Protein AF-A0A9E3J962-F1 (afdb_monomer)

Foldseek 3Di:
DDDDDPPPPVVVVVVVVVVVVVCVVPPPDPPPPPDDLLAFPQAAPPADALPDDDDFDAAAPPVRHFFFDAAADAAQVCCLALQNQLAAFHLDDSNYDQRRFFHHPQCPPWQQLNVVQCLQPPDNRTDHRDTPPCCPPPPDPRDPRYRPNRPSPVSSRLSVGYLEYEHAQDYELLSSVPRPDHDGHSPSVRSSVVSLVVLVVVQQVQQVRSPGDPSGQEDEDQDPVVSRVSVNRSGHYYAYEYAYAQQLVQFAAPLHTPDDPVSVVVSVVVCVVSRHDYYDPHHLEHGNRGHDQAAEDSRSVVSQVSNCVRHVDGHDDDADPDPDGGHD

Structure (mmCIF, N/CA/C/O backbone):
data_AF-A0A9E3J962-F1
#
_entry.id   AF-A0A9E3J962-F1
#
loop_
_atom_site.group_PDB
_atom_site.id
_atom_site.type_symbol
_atom_site.label_atom_id
_atom_site.label_alt_id
_atom_site.label_comp_id
_atom_site.label_asym_id
_atom_site.label_entity_id
_atom_site.label_seq_id
_atom_site.pdbx_PDB_ins_code
_atom_site.Cartn_x
_atom_site.Cartn_y
_atom_site.Cartn_z
_atom_site.occupancy
_atom_site.B_iso_or_equiv
_atom_site.auth_seq_id
_atom_site.auth_comp_id
_atom_site.auth_asym_id
_atom_site.auth_atom_id
_atom_site.pdbx_PDB_model_num
ATOM 1 N N . MET A 1 1 ? -35.048 -18.609 92.863 1.00 39.91 1 MET A N 1
ATOM 2 C CA . MET A 1 1 ? -35.067 -19.108 91.469 1.00 39.91 1 MET A CA 1
ATOM 3 C C . MET A 1 1 ? -34.817 -17.930 90.536 1.00 39.91 1 MET A C 1
ATOM 5 O O . MET A 1 1 ? -35.667 -17.059 90.469 1.00 39.91 1 MET A O 1
ATOM 9 N N . ALA A 1 2 ? -33.655 -17.838 89.884 1.00 44.78 2 ALA A N 1
ATOM 10 C CA . ALA A 1 2 ? -33.392 -16.800 88.877 1.00 44.78 2 ALA A CA 1
ATOM 11 C C . ALA A 1 2 ? -32.315 -17.285 87.890 1.00 44.78 2 ALA A C 1
ATOM 13 O O . ALA A 1 2 ? -31.120 -17.098 88.107 1.00 44.78 2 ALA A O 1
ATOM 14 N N . GLY A 1 3 ? -32.745 -17.964 86.823 1.00 42.00 3 GLY A N 1
ATOM 15 C CA . GLY A 1 3 ? -31.887 -18.415 85.723 1.00 42.00 3 GLY A CA 1
ATOM 16 C C . GLY A 1 3 ? -31.884 -17.397 84.583 1.00 42.00 3 GLY A C 1
ATOM 17 O O . GLY A 1 3 ? -32.921 -17.128 83.982 1.00 42.00 3 GLY A O 1
ATOM 18 N N . ARG A 1 4 ? -30.714 -16.812 84.305 1.00 49.38 4 ARG A N 1
ATOM 19 C CA . ARG A 1 4 ? -30.485 -15.753 83.307 1.00 49.38 4 ARG A CA 1
ATOM 20 C C . ARG A 1 4 ? -30.707 -16.219 81.860 1.00 49.38 4 ARG A C 1
ATOM 22 O O . ARG A 1 4 ? -30.126 -17.192 81.387 1.00 49.38 4 ARG A O 1
ATOM 29 N N . THR A 1 5 ? -31.456 -15.410 81.119 1.00 53.88 5 THR A N 1
ATOM 30 C CA . THR A 1 5 ? -31.695 -15.454 79.670 1.00 53.88 5 THR A CA 1
ATOM 31 C C . THR A 1 5 ? -30.448 -15.070 78.859 1.00 53.88 5 THR A C 1
ATOM 33 O O . THR A 1 5 ? -30.287 -13.915 78.470 1.00 53.88 5 THR A O 1
ATOM 36 N N . TYR A 1 6 ? -29.560 -16.027 78.569 1.00 50.12 6 TYR A N 1
ATOM 37 C CA . TYR A 1 6 ? -28.366 -15.792 77.727 1.00 50.12 6 TYR A CA 1
ATOM 38 C C . TYR A 1 6 ? -28.507 -16.309 76.278 1.00 50.12 6 TYR A C 1
ATOM 40 O O . TYR A 1 6 ? -27.682 -16.020 75.415 1.00 50.12 6 TYR A O 1
ATOM 48 N N . ARG A 1 7 ? -29.580 -17.048 75.963 1.00 52.91 7 ARG A N 1
ATOM 49 C CA . ARG A 1 7 ? -29.726 -17.754 74.673 1.00 52.91 7 ARG A CA 1
ATOM 50 C C . ARG A 1 7 ? -30.231 -16.885 73.511 1.00 52.91 7 ARG A C 1
ATOM 52 O O . ARG A 1 7 ? -29.975 -17.210 72.360 1.00 52.91 7 ARG A O 1
ATOM 59 N N . ARG A 1 8 ? -30.915 -15.766 73.786 1.00 51.34 8 ARG A N 1
ATOM 60 C CA . ARG A 1 8 ? -31.626 -14.977 72.755 1.00 51.34 8 ARG A CA 1
ATOM 61 C C . ARG A 1 8 ? -30.724 -14.022 71.956 1.00 51.34 8 ARG A C 1
ATOM 63 O O . ARG A 1 8 ? -31.039 -13.724 70.812 1.00 51.34 8 ARG A O 1
ATOM 70 N N . ARG A 1 9 ? -29.593 -13.571 72.520 1.00 51.97 9 ARG A N 1
ATOM 71 C CA . ARG A 1 9 ? -28.679 -12.617 71.852 1.00 51.97 9 ARG A CA 1
ATOM 72 C C . ARG A 1 9 ? -27.786 -13.265 70.789 1.00 51.97 9 ARG A C 1
ATOM 74 O O . ARG A 1 9 ? -27.585 -12.651 69.751 1.00 51.97 9 ARG A O 1
ATOM 81 N N . LYS A 1 10 ? -27.326 -14.507 70.996 1.00 54.72 10 LYS A N 1
ATOM 82 C CA . LYS A 1 10 ? -26.446 -15.227 70.049 1.00 54.72 10 LYS A CA 1
ATOM 83 C C . LYS A 1 10 ? -27.092 -15.454 68.676 1.00 54.72 10 LYS A C 1
ATOM 85 O O . LYS A 1 10 ? -26.420 -15.335 67.659 1.00 54.72 10 LYS A O 1
ATOM 90 N N . ASN A 1 11 ? -28.395 -15.731 68.646 1.00 55.19 11 ASN A N 1
ATOM 91 C CA . ASN A 1 11 ? -29.099 -16.022 67.396 1.00 55.19 11 ASN A CA 1
ATOM 92 C C . ASN A 1 11 ? -29.273 -14.767 66.529 1.00 55.19 11 ASN A C 1
ATOM 94 O O . ASN A 1 11 ? -29.179 -14.855 65.311 1.00 55.19 11 ASN A O 1
ATOM 98 N N . ILE A 1 12 ? -29.453 -13.591 67.138 1.00 59.69 12 ILE A N 1
ATOM 99 C CA . ILE A 1 12 ? -29.590 -12.328 66.396 1.00 59.69 12 ILE A CA 1
ATOM 100 C C . ILE A 1 12 ? -28.261 -11.969 65.723 1.00 59.69 12 ILE A C 1
ATOM 102 O O . ILE A 1 12 ? -28.246 -11.664 64.538 1.00 59.69 12 ILE A O 1
ATOM 106 N N . THR A 1 13 ? -27.134 -12.107 66.429 1.00 62.75 13 THR A N 1
ATOM 107 C CA . THR A 1 13 ? -25.806 -11.792 65.875 1.00 62.75 13 THR A CA 1
ATOM 108 C C . THR A 1 13 ? -25.434 -12.705 64.706 1.00 62.75 13 THR A C 1
ATOM 110 O O . THR A 1 13 ? -24.917 -12.224 63.704 1.00 62.75 13 THR A O 1
ATOM 113 N N . ILE A 1 14 ? -25.741 -14.004 64.801 1.00 64.81 14 ILE A N 1
ATOM 114 C CA . ILE A 1 14 ? -25.467 -14.975 63.729 1.00 64.81 14 ILE A CA 1
ATOM 115 C C . ILE A 1 14 ? -26.330 -14.687 62.493 1.00 64.81 14 ILE A C 1
ATOM 117 O O . ILE A 1 14 ? -25.821 -14.707 61.376 1.00 64.81 14 ILE A O 1
ATOM 121 N N . THR A 1 15 ? -27.610 -14.352 62.683 1.00 64.56 15 THR A N 1
ATOM 122 C CA . THR A 1 15 ? -28.521 -14.050 61.564 1.00 64.56 15 THR A CA 1
ATOM 123 C C . THR A 1 15 ? -28.136 -12.741 60.865 1.00 64.56 15 THR A C 1
ATOM 125 O O . THR A 1 15 ? -28.161 -12.669 59.640 1.00 64.56 15 THR A O 1
ATOM 128 N N . SER A 1 16 ? -27.705 -11.722 61.618 1.00 64.62 16 SER A N 1
ATOM 129 C CA . SER A 1 16 ? -27.216 -10.454 61.056 1.00 64.62 16 SER A CA 1
ATOM 130 C C . SER A 1 16 ? -25.888 -10.605 60.306 1.00 64.62 16 SER A C 1
ATOM 132 O O . SER A 1 16 ? -25.719 -9.987 59.261 1.00 64.62 16 SER A O 1
ATOM 134 N N . LEU A 1 17 ? -24.972 -11.453 60.792 1.00 65.19 17 LEU A N 1
ATOM 135 C CA . LEU A 1 17 ? -23.725 -11.782 60.088 1.00 65.19 17 LEU A CA 1
ATOM 136 C C . LEU A 1 17 ? -23.989 -12.549 58.787 1.00 65.19 17 LEU A C 1
ATOM 138 O O . LEU A 1 17 ? -23.385 -12.235 57.768 1.00 65.19 17 LEU A O 1
ATOM 142 N N . LEU A 1 18 ? -24.931 -13.497 58.792 1.00 64.19 18 LEU A N 1
ATOM 143 C CA . LEU A 1 18 ? -25.349 -14.220 57.586 1.00 64.19 18 LEU A CA 1
ATOM 144 C C . LEU A 1 18 ? -25.997 -13.298 56.546 1.00 64.19 18 LEU A C 1
ATOM 146 O O . LEU A 1 18 ? -25.689 -13.421 55.367 1.00 64.19 18 LEU A O 1
ATOM 150 N N . LEU A 1 19 ? -26.838 -12.348 56.967 1.00 61.16 19 LEU A N 1
ATOM 151 C CA . LEU A 1 19 ? -27.450 -11.361 56.069 1.00 61.16 19 LEU A CA 1
ATOM 152 C C . LEU A 1 19 ? -26.428 -10.372 55.487 1.00 61.16 19 LEU A C 1
ATOM 154 O O . LEU A 1 19 ? -26.536 -10.025 54.314 1.00 61.16 19 LEU A O 1
ATOM 158 N N . LEU A 1 20 ? -25.413 -9.961 56.261 1.00 60.69 20 LEU A N 1
ATOM 159 C CA . LEU A 1 20 ? -24.321 -9.123 55.748 1.00 60.69 20 LEU A CA 1
ATOM 160 C C . LEU A 1 20 ? -23.444 -9.870 54.735 1.00 60.69 20 LEU A C 1
ATOM 162 O O . LEU A 1 20 ? -23.077 -9.295 53.717 1.00 60.69 20 LEU A O 1
ATOM 166 N N . VAL A 1 21 ? -23.140 -11.146 54.989 1.00 60.38 21 VAL A N 1
ATOM 167 C CA . VAL A 1 21 ? -22.365 -11.985 54.059 1.00 60.38 21 VAL A CA 1
ATOM 168 C C . VAL A 1 21 ? -23.168 -12.295 52.791 1.00 60.38 21 VAL A C 1
ATOM 170 O O . VAL A 1 21 ? -22.610 -12.316 51.700 1.00 60.38 21 VAL A O 1
ATOM 173 N N . LEU A 1 22 ? -24.490 -12.471 52.885 1.00 57.53 22 LEU A N 1
ATOM 174 C CA . LEU A 1 22 ? -25.329 -12.655 51.697 1.00 57.53 22 LEU A CA 1
ATOM 175 C C . LEU A 1 22 ? -25.420 -11.372 50.852 1.00 57.53 22 LEU A C 1
ATOM 177 O O . LEU A 1 22 ? -25.422 -11.448 49.626 1.00 57.53 22 LEU A O 1
ATOM 181 N N . ALA A 1 23 ? -25.444 -10.197 51.490 1.00 57.41 23 ALA A N 1
ATOM 182 C CA . ALA A 1 23 ? -25.467 -8.903 50.806 1.00 57.41 23 ALA A CA 1
ATOM 183 C C . ALA A 1 23 ? -24.140 -8.562 50.100 1.00 57.41 23 ALA A C 1
ATOM 185 O O . ALA A 1 23 ? -24.160 -7.858 49.094 1.00 57.41 23 ALA A O 1
ATOM 186 N N . THR A 1 24 ? -22.998 -9.080 50.569 1.00 58.50 24 THR A N 1
ATOM 187 C CA . THR A 1 24 ? -21.710 -8.923 49.868 1.00 58.50 24 THR A CA 1
ATOM 188 C C . THR A 1 24 ? -21.528 -9.911 48.715 1.00 58.50 24 THR A C 1
ATOM 190 O O . THR A 1 24 ? -20.783 -9.612 47.787 1.00 58.50 24 THR A O 1
ATOM 193 N N . ILE A 1 25 ? -22.227 -11.052 48.731 1.00 58.72 25 ILE A N 1
ATOM 194 C CA . ILE A 1 25 ? -22.210 -12.050 47.643 1.00 58.72 25 ILE A CA 1
ATOM 195 C C . ILE A 1 25 ? -23.219 -11.699 46.532 1.00 58.72 25 ILE A C 1
ATOM 197 O O . ILE A 1 25 ? -23.003 -12.047 45.375 1.00 58.72 25 ILE A O 1
ATOM 201 N N . LEU A 1 26 ? -24.303 -10.987 46.865 1.00 56.59 26 LEU A N 1
ATOM 202 C CA . LEU A 1 26 ? -25.378 -10.587 45.939 1.00 56.59 26 LEU A CA 1
ATOM 203 C C . LEU A 1 26 ? -25.377 -9.088 45.596 1.00 56.59 26 LEU A C 1
ATOM 205 O O . LEU A 1 26 ? -26.336 -8.592 45.002 1.00 56.59 26 LEU A O 1
ATOM 209 N N . GLY A 1 27 ? -24.329 -8.352 45.973 1.00 52.31 27 GLY A N 1
ATOM 210 C CA . GLY A 1 27 ? -24.149 -6.976 45.517 1.00 52.31 27 GLY A CA 1
ATOM 211 C C . GLY A 1 27 ? -24.107 -6.938 43.984 1.00 52.31 27 GLY A C 1
ATOM 212 O O . GLY A 1 27 ? -23.552 -7.861 43.383 1.00 52.31 27 GLY A O 1
ATOM 213 N N . PRO A 1 28 ? -24.696 -5.921 43.329 1.00 48.12 28 PRO A N 1
ATOM 214 C CA . PRO A 1 28 ? -24.651 -5.814 41.879 1.00 48.12 28 PRO A CA 1
ATOM 215 C C . PRO A 1 28 ? -23.187 -5.835 41.446 1.00 48.12 28 PRO A C 1
ATOM 217 O O . PRO A 1 28 ? -22.422 -4.922 41.761 1.00 48.12 28 PRO A O 1
ATOM 220 N N . THR A 1 29 ? -22.784 -6.897 40.749 1.00 56.72 29 THR A N 1
ATOM 221 C CA . THR A 1 29 ? -21.512 -6.910 40.032 1.00 56.72 29 THR A CA 1
ATOM 222 C C . THR A 1 29 ? -21.511 -5.670 39.148 1.00 56.72 29 THR A C 1
ATOM 224 O O . THR A 1 29 ? -22.501 -5.486 38.428 1.00 56.72 29 THR A O 1
ATOM 227 N N . PRO A 1 30 ? -20.481 -4.805 39.194 1.00 48.12 30 PRO A N 1
ATOM 228 C CA . PRO A 1 30 ? -20.405 -3.684 38.275 1.00 48.12 30 PRO A CA 1
ATOM 229 C C . PRO A 1 30 ? -20.528 -4.263 36.871 1.00 48.12 30 PRO A C 1
ATOM 231 O O . PRO A 1 30 ? -19.681 -5.039 36.427 1.00 48.12 30 PRO A O 1
ATOM 234 N N . SER A 1 31 ? -21.650 -3.968 36.216 1.00 46.97 31 SER A N 1
ATOM 235 C CA . SER A 1 31 ? -21.853 -4.323 34.825 1.00 46.97 31 SER A CA 1
ATOM 236 C C . SER A 1 31 ? -20.784 -3.535 34.085 1.00 46.97 31 SER A C 1
ATOM 238 O O . SER A 1 31 ? -20.885 -2.315 33.970 1.00 46.97 31 SER A O 1
ATOM 240 N N . SER A 1 32 ? -19.691 -4.198 33.701 1.00 53.69 32 SER A N 1
ATOM 241 C CA . SER A 1 32 ? -18.793 -3.618 32.713 1.00 53.69 32 SER A CA 1
ATOM 242 C C . SER A 1 32 ? -19.674 -3.409 31.498 1.00 53.69 32 SER A C 1
ATOM 244 O O . SER A 1 32 ? -20.122 -4.389 30.902 1.00 53.69 32 SER A O 1
ATOM 246 N N . ALA A 1 33 ? -20.020 -2.151 31.214 1.00 53.69 33 ALA A N 1
ATOM 247 C CA . ALA A 1 33 ? -20.683 -1.804 29.973 1.00 53.69 33 ALA A CA 1
ATOM 248 C C . ALA A 1 33 ? -19.887 -2.500 28.870 1.00 53.69 33 ALA A C 1
ATOM 250 O O . ALA A 1 33 ? -18.665 -2.337 28.811 1.00 53.69 33 ALA A O 1
ATOM 251 N N . ALA A 1 34 ? -20.546 -3.364 28.095 1.00 59.62 34 ALA A N 1
ATOM 252 C CA . ALA A 1 34 ? -19.891 -4.014 26.976 1.00 59.62 34 ALA A CA 1
ATOM 253 C C . ALA A 1 34 ? -19.294 -2.891 26.129 1.00 59.62 34 ALA A C 1
ATOM 255 O O . ALA A 1 34 ? -20.027 -2.026 25.652 1.00 59.62 34 ALA A O 1
ATOM 256 N N . THR A 1 35 ? -17.966 -2.845 26.033 1.00 73.19 35 THR A N 1
ATOM 257 C CA . THR A 1 35 ? -17.306 -1.894 25.148 1.00 73.19 35 THR A CA 1
ATOM 258 C C . THR A 1 35 ? -17.833 -2.163 23.753 1.00 73.19 35 THR A C 1
ATOM 260 O O . THR A 1 35 ? -17.871 -3.322 23.326 1.00 73.19 35 THR A O 1
ATOM 263 N N . ASP A 1 36 ? -18.274 -1.110 23.073 1.00 90.44 36 ASP A N 1
ATOM 264 C CA . ASP A 1 36 ? -18.754 -1.221 21.706 1.00 90.44 36 ASP A CA 1
ATOM 265 C C . ASP A 1 36 ? -17.754 -2.019 20.862 1.00 90.44 36 ASP A C 1
ATOM 267 O O . ASP A 1 36 ? -16.545 -1.813 20.974 1.00 90.44 36 ASP A O 1
ATOM 271 N N . TRP A 1 37 ? -18.235 -2.925 20.008 1.00 91.62 37 TRP A N 1
ATOM 272 C CA . TRP A 1 37 ? -17.362 -3.866 19.290 1.00 91.62 37 TRP A CA 1
ATOM 273 C C . TRP A 1 37 ? -16.331 -3.173 18.384 1.00 91.62 37 TRP A C 1
ATOM 275 O O . TRP A 1 37 ? -15.309 -3.766 18.054 1.00 91.62 37 TRP A O 1
ATOM 285 N N . TRP A 1 38 ? -16.601 -1.925 17.983 1.00 92.00 38 TRP A N 1
ATOM 286 C CA . TRP A 1 38 ? -15.716 -1.076 17.179 1.00 92.00 38 TRP A CA 1
ATOM 287 C C . TRP A 1 38 ? -14.725 -0.253 18.018 1.00 92.00 38 TRP A C 1
ATOM 289 O O . TRP A 1 38 ? -14.035 0.606 17.474 1.00 92.00 38 TRP A O 1
ATOM 299 N N . THR A 1 39 ? -14.662 -0.478 19.330 1.00 92.50 39 THR A N 1
ATOM 300 C CA . THR A 1 39 ? -13.683 0.153 20.217 1.00 92.50 39 THR A CA 1
ATOM 301 C C . THR A 1 39 ? -12.558 -0.842 20.513 1.00 92.50 39 THR A C 1
ATOM 303 O O . THR A 1 39 ? -12.839 -1.927 21.026 1.00 92.50 39 THR A O 1
ATOM 306 N N . PRO A 1 40 ? -11.287 -0.507 20.225 1.00 93.06 40 PRO A N 1
ATOM 307 C CA . PRO A 1 40 ? -10.172 -1.394 20.529 1.00 93.06 40 PRO A CA 1
ATOM 308 C C . PRO A 1 40 ? -9.980 -1.522 22.043 1.00 93.06 40 PRO A C 1
ATOM 310 O O . PRO A 1 40 ? -10.105 -0.548 22.785 1.00 93.06 40 PRO A O 1
ATOM 313 N N . THR A 1 41 ? -9.612 -2.715 22.496 1.00 93.06 41 THR A N 1
ATOM 314 C CA . THR A 1 41 ? -9.343 -3.023 23.907 1.00 93.06 41 THR A CA 1
ATOM 315 C C . THR A 1 41 ? -7.856 -2.953 24.257 1.00 93.06 41 THR A C 1
ATOM 317 O O . THR A 1 41 ? -7.515 -2.847 25.432 1.00 93.06 41 THR A O 1
ATOM 320 N N . ALA A 1 42 ? -6.969 -2.996 23.256 1.00 91.75 42 ALA A N 1
ATOM 321 C CA . ALA A 1 42 ? -5.520 -3.077 23.455 1.00 91.75 42 ALA A CA 1
ATOM 322 C C . ALA A 1 42 ? -4.722 -2.264 22.416 1.00 91.75 42 ALA A C 1
ATOM 324 O O . ALA A 1 42 ? -3.862 -2.805 21.724 1.00 91.75 42 ALA A O 1
ATOM 325 N N . ARG A 1 43 ? -5.015 -0.963 22.284 1.00 93.38 43 ARG A N 1
ATOM 326 C CA . ARG A 1 43 ? -4.241 -0.053 21.417 1.00 93.38 43 ARG A CA 1
ATOM 327 C C . ARG A 1 43 ? -2.813 0.142 21.967 1.00 93.38 43 ARG A C 1
ATOM 329 O O . ARG A 1 43 ? -2.668 0.245 23.189 1.00 93.38 43 ARG A O 1
ATOM 336 N N . PRO A 1 44 ? -1.774 0.262 21.113 1.00 94.81 44 PRO A N 1
ATOM 337 C CA . PRO A 1 44 ? -0.463 0.734 21.551 1.00 94.81 44 PRO A CA 1
ATOM 338 C C . PRO A 1 44 ? -0.556 2.058 22.323 1.00 94.81 44 PRO A C 1
ATOM 340 O O . PRO A 1 44 ? -1.494 2.835 22.150 1.00 94.81 44 PRO A O 1
ATOM 343 N N . THR A 1 45 ? 0.389 2.320 23.223 1.00 93.31 45 THR A N 1
ATOM 3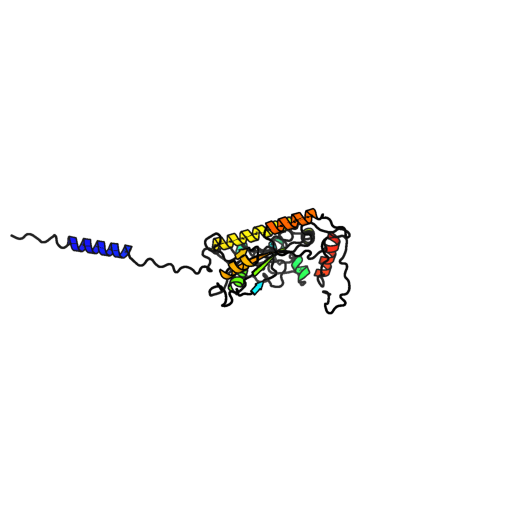44 C CA . THR A 1 45 ? 0.418 3.567 24.003 1.00 93.31 45 THR A CA 1
ATOM 345 C C . THR A 1 45 ? 1.865 4.038 24.178 1.00 93.31 45 THR A C 1
ATOM 347 O O . THR A 1 45 ? 2.667 3.269 24.710 1.00 93.31 45 THR A O 1
ATOM 350 N N . PRO A 1 46 ? 2.209 5.286 23.794 1.00 93.88 46 PRO A N 1
ATOM 351 C CA . PRO A 1 46 ? 1.351 6.284 23.140 1.00 93.88 46 PRO A CA 1
ATOM 352 C C . PRO A 1 46 ? 1.006 5.907 21.691 1.00 93.88 46 PRO A C 1
ATOM 354 O O . PRO A 1 46 ? 1.731 5.153 21.045 1.00 93.88 46 PRO A O 1
ATOM 357 N N . ASP A 1 47 ? -0.100 6.446 21.175 1.00 95.56 47 ASP A N 1
ATOM 358 C CA . ASP A 1 47 ? -0.523 6.207 19.794 1.00 95.56 47 ASP A CA 1
ATOM 359 C C . ASP A 1 47 ? -1.372 7.352 19.220 1.00 95.56 47 ASP A C 1
ATOM 361 O O . ASP A 1 47 ? -1.905 8.183 19.963 1.00 95.56 47 ASP A O 1
ATOM 365 N N . ALA A 1 48 ? -1.505 7.389 17.892 1.00 92.69 48 ALA A N 1
ATOM 366 C CA . ALA A 1 48 ? -2.353 8.351 17.203 1.00 92.69 48 ALA A CA 1
ATOM 367 C C . ALA A 1 48 ? -3.834 8.120 17.545 1.00 92.69 48 ALA A C 1
ATOM 369 O O . ALA A 1 48 ? -4.357 7.006 17.469 1.00 92.69 48 ALA A O 1
ATOM 370 N N . GLN A 1 49 ? -4.541 9.195 17.892 1.00 90.88 49 GLN A N 1
ATOM 371 C CA . GLN A 1 49 ? -5.977 9.126 18.146 1.00 90.88 49 GLN A CA 1
ATOM 372 C C . GLN A 1 49 ? -6.768 9.044 16.833 1.00 90.88 49 GLN A C 1
ATOM 374 O O . GLN A 1 49 ? -6.503 9.763 15.866 1.00 90.88 49 GLN A O 1
ATOM 379 N N . VAL A 1 50 ? -7.814 8.216 16.820 1.00 93.00 50 VAL A N 1
ATOM 380 C CA . VAL A 1 50 ? -8.721 8.101 15.664 1.00 93.00 50 VAL A CA 1
ATOM 381 C C . VAL A 1 50 ? -9.613 9.340 15.529 1.00 93.00 50 VAL A C 1
ATOM 383 O O . VAL A 1 50 ? -9.923 9.727 14.409 1.00 93.00 50 VAL A O 1
ATOM 386 N N . ASN A 1 51 ? -9.977 10.002 16.636 1.00 91.75 51 ASN A N 1
ATOM 387 C CA . ASN A 1 51 ? -10.774 11.242 16.664 1.00 91.75 51 ASN A CA 1
ATOM 388 C C . ASN A 1 51 ? -12.115 11.174 15.912 1.00 91.75 51 ASN A C 1
ATOM 390 O O . ASN A 1 51 ? -12.533 12.131 15.270 1.00 91.75 51 ASN A O 1
ATOM 394 N N . VAL A 1 52 ? -12.817 10.043 16.026 1.00 92.25 52 VAL A N 1
ATOM 395 C CA . VAL A 1 52 ? -14.180 9.861 15.499 1.00 92.25 52 VAL A CA 1
ATOM 396 C C . VAL A 1 52 ? -15.096 9.392 16.631 1.00 92.25 52 VAL A C 1
ATOM 398 O O . VAL A 1 52 ? -14.669 8.655 17.524 1.00 92.25 52 VAL A O 1
ATOM 401 N N . THR A 1 53 ? -16.374 9.761 16.602 1.00 89.88 53 THR A N 1
ATOM 402 C CA . THR A 1 53 ? -17.414 9.296 17.540 1.00 89.88 53 THR A CA 1
ATOM 403 C C . THR A 1 53 ? -18.510 8.528 16.792 1.00 89.88 53 THR A C 1
ATOM 405 O O . THR A 1 53 ? -18.623 8.626 15.574 1.00 89.88 53 THR A O 1
ATOM 408 N N . GLY A 1 54 ? -19.279 7.702 17.504 1.00 89.31 54 GLY A N 1
ATOM 409 C CA . GLY A 1 54 ? -20.376 6.921 16.919 1.00 89.31 54 GLY A CA 1
ATOM 410 C C . GLY A 1 54 ? -19.970 5.582 16.292 1.00 89.31 54 GLY A C 1
ATOM 411 O O . GLY A 1 54 ? -18.790 5.307 16.044 1.00 89.31 54 GLY A O 1
ATOM 412 N N . ALA A 1 55 ? -20.983 4.744 16.071 1.00 91.12 55 ALA A N 1
ATOM 413 C CA . ALA A 1 55 ? -20.847 3.406 15.512 1.00 91.12 55 ALA A CA 1
ATOM 414 C C . ALA A 1 55 ? -20.631 3.441 13.988 1.00 91.12 55 ALA A C 1
ATOM 416 O O . ALA A 1 55 ? -21.278 4.241 13.305 1.00 91.12 55 ALA A O 1
ATOM 417 N N . PRO A 1 56 ? -19.793 2.554 13.420 1.00 92.44 56 PRO A N 1
ATOM 418 C CA . PRO A 1 56 ? -19.769 2.346 11.978 1.00 92.44 56 PRO A CA 1
ATOM 419 C C . PRO A 1 56 ? -21.113 1.761 11.510 1.00 92.44 56 PRO A C 1
ATOM 421 O O . PRO A 1 56 ? -21.726 0.947 12.202 1.00 92.44 56 PRO A O 1
ATOM 424 N N . PHE A 1 57 ? -21.567 2.144 10.310 1.00 89.25 57 PHE A N 1
ATOM 425 C CA . PHE A 1 57 ? -22.733 1.518 9.672 1.00 89.25 57 PHE A CA 1
ATOM 426 C C . PHE A 1 57 ? -22.574 -0.008 9.614 1.00 89.25 57 PHE A C 1
ATOM 428 O O . PHE A 1 57 ? -21.524 -0.485 9.183 1.00 89.25 57 PHE A O 1
ATOM 435 N N . THR A 1 58 ? -23.631 -0.732 9.989 1.00 93.81 58 THR A N 1
ATOM 436 C CA . THR A 1 58 ? -23.784 -2.191 9.884 1.00 93.81 58 THR A CA 1
ATOM 437 C C . THR A 1 58 ? -25.103 -2.509 9.176 1.00 93.81 58 THR A C 1
ATOM 439 O O . THR A 1 58 ? -26.009 -1.676 9.127 1.00 93.81 58 THR A O 1
ATOM 442 N N . GLY A 1 59 ? -25.235 -3.724 8.649 1.00 94.50 59 GLY A N 1
ATOM 443 C CA . GLY A 1 59 ? -26.453 -4.192 7.998 1.00 94.50 59 GLY A CA 1
ATOM 444 C C . GLY A 1 59 ? -26.576 -3.755 6.539 1.00 94.50 59 GLY A C 1
ATOM 445 O O . GLY A 1 59 ? -25.586 -3.587 5.827 1.00 94.50 59 GLY A O 1
ATOM 446 N N . THR A 1 60 ? -27.819 -3.635 6.085 1.00 96.50 60 THR A N 1
ATOM 447 C CA . THR A 1 60 ? -28.195 -3.265 4.717 1.00 96.50 60 THR A CA 1
ATOM 448 C C . THR A 1 60 ? -29.347 -2.263 4.743 1.00 96.50 60 THR A C 1
ATOM 450 O O . THR A 1 60 ? -30.010 -2.089 5.768 1.00 96.50 60 THR A O 1
ATOM 453 N N . ASN A 1 61 ? -29.574 -1.567 3.630 1.00 92.12 61 ASN A N 1
ATOM 454 C CA . ASN A 1 61 ? -30.778 -0.763 3.442 1.00 92.12 61 ASN A CA 1
ATOM 455 C C . ASN A 1 61 ? -32.011 -1.658 3.178 1.00 92.12 61 ASN A C 1
ATOM 457 O O . ASN A 1 61 ? -31.917 -2.883 3.116 1.00 92.12 61 ASN A O 1
ATOM 461 N N . SER A 1 62 ? -33.183 -1.050 2.980 1.00 93.44 62 SER A N 1
ATOM 462 C CA . SER A 1 62 ? -34.434 -1.778 2.710 1.00 93.44 62 SER A CA 1
ATOM 463 C C . SER A 1 62 ? -34.432 -2.600 1.413 1.00 93.44 62 SER A C 1
ATOM 465 O O . SER A 1 62 ? -35.303 -3.447 1.245 1.00 93.44 62 SER A O 1
ATOM 467 N N . ALA A 1 63 ? -33.484 -2.358 0.504 1.00 94.31 63 ALA A N 1
ATOM 468 C CA . ALA A 1 63 ? -33.284 -3.127 -0.723 1.00 94.31 63 ALA A CA 1
ATOM 469 C C . ALA A 1 63 ? -32.242 -4.256 -0.562 1.00 94.31 63 ALA A C 1
ATOM 471 O O . ALA A 1 63 ? -31.962 -4.971 -1.519 1.00 94.31 63 ALA A O 1
ATOM 472 N N . GLY A 1 64 ? -31.670 -4.439 0.634 1.00 94.06 64 GLY A N 1
ATOM 473 C CA . GLY A 1 64 ? -30.617 -5.428 0.880 1.00 94.06 64 GLY A CA 1
ATOM 474 C C . GLY A 1 64 ? -29.223 -4.974 0.435 1.00 94.06 64 GLY A C 1
ATOM 475 O O . GLY A 1 64 ? -28.314 -5.796 0.331 1.00 94.06 64 GLY A O 1
ATOM 476 N N . GLU A 1 65 ? -29.024 -3.678 0.189 1.00 94.88 65 GLU A N 1
ATOM 477 C CA . GLU A 1 65 ? -27.754 -3.124 -0.278 1.00 94.88 65 GLU A CA 1
ATOM 478 C C . GLU A 1 65 ? -26.907 -2.602 0.885 1.00 94.88 65 GLU A C 1
ATOM 480 O O . GLU A 1 65 ? -27.408 -2.018 1.851 1.00 94.88 65 GLU A O 1
ATOM 485 N N . VAL A 1 66 ? -25.594 -2.772 0.771 1.00 95.62 66 VAL A N 1
ATOM 486 C CA . VAL A 1 66 ? -24.626 -2.133 1.664 1.00 95.62 66 VAL A CA 1
ATOM 487 C C . VAL A 1 66 ? -24.307 -0.706 1.201 1.00 95.62 66 VAL A C 1
ATOM 489 O O . VAL A 1 66 ? -24.371 -0.416 0.009 1.00 95.62 66 VAL A O 1
ATOM 492 N N . LYS A 1 67 ? -23.934 0.189 2.127 1.00 94.50 67 LYS A N 1
ATOM 493 C CA . LYS A 1 67 ? -23.655 1.608 1.838 1.00 94.50 67 LYS A CA 1
ATOM 494 C C . LYS A 1 67 ? -22.292 2.049 2.377 1.00 94.50 67 LYS A C 1
ATOM 496 O O . LYS A 1 67 ? -21.927 1.701 3.497 1.00 94.50 67 LYS A O 1
ATOM 501 N N . GLY A 1 68 ? -21.586 2.866 1.598 1.00 95.88 68 GLY A N 1
ATOM 502 C CA . GLY A 1 68 ? -20.309 3.489 1.950 1.00 95.88 68 GLY A CA 1
ATOM 503 C C . GLY A 1 68 ? -19.601 4.030 0.712 1.00 95.88 68 GLY A C 1
ATOM 504 O O . GLY A 1 68 ? -20.187 4.031 -0.371 1.00 95.88 68 GLY A O 1
ATOM 505 N N . PHE A 1 69 ? -18.353 4.466 0.870 1.00 97.81 69 PHE A N 1
ATOM 506 C CA . PHE A 1 69 ? -17.484 4.805 -0.258 1.00 97.81 69 PHE A CA 1
ATOM 507 C C . PHE A 1 69 ? -16.369 3.772 -0.444 1.00 97.81 69 PHE A C 1
ATOM 509 O O . PHE A 1 69 ? -16.074 2.968 0.450 1.00 97.81 69 PHE A O 1
ATOM 516 N N . ILE A 1 70 ? -15.792 3.792 -1.641 1.00 98.06 70 ILE A N 1
ATOM 517 C CA . ILE A 1 70 ? -14.707 2.921 -2.079 1.00 98.06 70 ILE A CA 1
ATOM 518 C C . ILE A 1 70 ? -13.461 3.788 -2.196 1.00 98.06 70 ILE A C 1
ATOM 520 O O . ILE A 1 70 ? -13.496 4.812 -2.872 1.00 98.06 70 ILE A O 1
ATOM 524 N N . ASP A 1 71 ? -12.392 3.356 -1.544 1.00 97.75 71 ASP A N 1
ATOM 525 C CA . ASP A 1 71 ? -11.039 3.759 -1.898 1.00 97.75 71 ASP A CA 1
ATOM 526 C C . ASP A 1 71 ? -10.495 2.700 -2.859 1.00 97.75 71 ASP A C 1
ATOM 528 O O . ASP A 1 71 ? -10.353 1.529 -2.491 1.00 97.75 71 ASP A O 1
ATOM 532 N N . ALA A 1 72 ? -10.352 3.083 -4.124 1.00 96.69 72 ALA A N 1
ATOM 533 C CA . ALA A 1 72 ? -10.099 2.155 -5.219 1.00 96.69 72 ALA A CA 1
ATOM 534 C C . ALA A 1 72 ? -8.611 1.998 -5.554 1.00 96.69 72 ALA A C 1
ATOM 536 O O . ALA A 1 72 ? -8.312 1.205 -6.443 1.00 96.69 72 ALA A O 1
ATOM 537 N N . HIS A 1 73 ? -7.721 2.740 -4.885 1.00 96.69 73 HIS A N 1
ATOM 538 C CA . HIS A 1 73 ? -6.291 2.770 -5.194 1.00 96.69 73 HIS A CA 1
ATOM 539 C C . HIS A 1 73 ? -5.497 3.276 -3.987 1.00 96.69 73 HIS A C 1
ATOM 541 O O . HIS A 1 73 ? -5.546 4.462 -3.667 1.00 96.69 73 HIS A O 1
ATOM 547 N N . ASN A 1 74 ? -4.751 2.396 -3.323 1.00 96.19 74 ASN A N 1
ATOM 548 C CA . ASN A 1 74 ? -3.936 2.742 -2.156 1.00 96.19 74 ASN A CA 1
ATOM 549 C C . ASN A 1 74 ? -2.728 1.787 -2.048 1.00 96.19 74 ASN A C 1
ATOM 551 O O . ASN A 1 74 ? -2.771 0.677 -2.575 1.00 96.19 74 ASN A O 1
ATOM 555 N N . HIS A 1 75 ? -1.665 2.188 -1.348 1.00 97.06 75 HIS A N 1
ATOM 556 C CA . HIS A 1 75 ? -0.422 1.432 -1.200 1.00 97.06 75 HIS A CA 1
ATOM 557 C C . HIS A 1 75 ? 0.061 1.370 0.254 1.00 97.06 75 HIS A C 1
ATOM 559 O O . HIS A 1 75 ? 1.124 1.906 0.586 1.00 97.06 75 HIS A O 1
ATOM 565 N N . LEU A 1 76 ? -0.669 0.648 1.113 1.00 98.19 76 LEU A N 1
ATOM 566 C CA . LEU A 1 76 ? -0.382 0.578 2.551 1.00 98.19 76 LEU A CA 1
ATOM 567 C C . LEU A 1 76 ? 1.105 0.285 2.816 1.00 98.19 76 LEU A C 1
ATOM 569 O O . LEU A 1 76 ? 1.779 1.005 3.547 1.00 98.19 76 LEU A O 1
ATOM 573 N N . PHE A 1 77 ? 1.649 -0.751 2.175 1.00 98.25 77 PHE A N 1
ATOM 574 C CA . PHE A 1 77 ? 3.012 -1.239 2.423 1.00 98.25 77 PHE A CA 1
ATOM 575 C C . PHE A 1 77 ? 4.042 -0.761 1.403 1.00 98.25 77 PHE A C 1
ATOM 577 O O . PHE A 1 77 ? 5.069 -1.410 1.200 1.00 98.25 77 PHE A O 1
ATOM 584 N N . SER A 1 78 ? 3.808 0.396 0.790 1.00 96.12 78 SER A N 1
ATOM 585 C CA . SER A 1 78 ? 4.783 1.050 -0.086 1.00 96.12 78 SER A CA 1
ATOM 586 C C . SER A 1 78 ? 6.115 1.358 0.624 1.00 96.12 78 SER A C 1
ATOM 588 O O . SER A 1 78 ? 7.163 1.382 -0.015 1.00 96.12 78 SER A O 1
ATOM 590 N N . ASN A 1 79 ? 6.129 1.446 1.959 1.00 96.06 79 ASN A N 1
ATOM 591 C CA . ASN A 1 79 ? 7.355 1.511 2.767 1.00 96.06 79 ASN A CA 1
ATOM 592 C C . ASN A 1 79 ? 8.275 0.274 2.626 1.00 96.06 79 ASN A C 1
ATOM 594 O O . ASN A 1 79 ? 9.456 0.325 2.958 1.00 96.06 79 ASN A O 1
ATOM 598 N N . GLU A 1 80 ? 7.756 -0.845 2.119 1.00 96.88 80 GLU A N 1
ATOM 599 C CA . GLU A 1 80 ? 8.503 -2.081 1.839 1.00 96.88 80 GLU A CA 1
ATOM 600 C C . GLU A 1 80 ? 8.807 -2.261 0.341 1.00 96.88 80 GLU A C 1
ATOM 602 O O . GLU A 1 80 ? 9.471 -3.221 -0.074 1.00 96.88 80 GLU A O 1
ATOM 607 N N . ALA A 1 81 ? 8.300 -1.345 -0.481 1.00 96.00 81 ALA A N 1
ATOM 608 C CA . ALA A 1 81 ? 8.556 -1.272 -1.905 1.00 96.00 81 ALA A CA 1
ATOM 609 C C . ALA A 1 81 ? 9.924 -0.643 -2.188 1.00 96.00 81 ALA A C 1
ATOM 611 O O . ALA A 1 81 ? 10.601 -0.131 -1.295 1.00 96.00 81 ALA A O 1
ATOM 612 N N . PHE A 1 82 ? 10.348 -0.685 -3.452 1.00 95.56 82 PHE A N 1
ATOM 613 C CA . PHE A 1 82 ? 11.506 0.075 -3.942 1.00 95.56 82 PHE A CA 1
ATOM 614 C C . PHE A 1 82 ? 12.810 -0.149 -3.143 1.00 95.56 82 PHE A C 1
ATOM 616 O O . PHE A 1 82 ? 13.624 0.758 -2.993 1.00 95.56 82 PHE A O 1
ATOM 623 N N . GLY A 1 83 ? 13.014 -1.352 -2.599 1.00 95.69 83 GLY A N 1
ATOM 624 C CA . GLY A 1 83 ? 14.201 -1.676 -1.798 1.00 95.69 83 GLY A CA 1
ATOM 625 C C . GLY A 1 83 ? 14.103 -1.306 -0.313 1.00 95.69 83 GLY A C 1
ATOM 626 O O . GLY A 1 83 ? 15.090 -1.476 0.402 1.00 95.69 83 GLY A O 1
ATOM 627 N N . GLY A 1 84 ? 12.931 -0.860 0.158 1.00 95.81 84 GLY A N 1
ATOM 628 C CA . GLY A 1 84 ? 12.574 -0.721 1.577 1.00 95.81 84 GLY A CA 1
ATOM 629 C C . GLY A 1 84 ? 13.014 0.567 2.266 1.00 95.81 84 GLY A C 1
ATOM 630 O O . GLY A 1 84 ? 12.887 0.678 3.483 1.00 95.81 84 GLY A O 1
ATOM 631 N N . ARG A 1 85 ? 13.593 1.510 1.518 1.00 94.94 85 ARG A N 1
ATOM 632 C CA . ARG A 1 85 ? 14.182 2.746 2.061 1.00 94.94 85 ARG A CA 1
ATOM 633 C C . ARG A 1 85 ? 13.746 4.015 1.327 1.00 94.94 85 ARG A C 1
ATOM 635 O O . ARG A 1 85 ? 14.238 5.081 1.662 1.00 94.94 85 ARG A O 1
ATOM 642 N N . LEU A 1 86 ? 12.868 3.904 0.326 1.00 94.50 86 LEU A N 1
ATOM 643 C CA . LEU A 1 86 ? 12.371 5.060 -0.429 1.00 94.50 86 LEU A CA 1
ATOM 644 C C . LEU A 1 86 ? 11.201 5.750 0.281 1.00 94.50 86 LEU A C 1
ATOM 646 O O . LEU A 1 86 ? 11.119 6.971 0.260 1.00 94.50 86 LEU A O 1
ATOM 650 N N . ILE A 1 87 ? 10.316 4.969 0.910 1.00 94.81 87 ILE A N 1
ATOM 651 C CA . ILE A 1 87 ? 9.163 5.474 1.663 1.00 94.81 87 ILE A CA 1
ATOM 652 C C . ILE A 1 87 ? 9.367 5.146 3.139 1.00 94.81 87 ILE A C 1
ATOM 654 O O . ILE A 1 87 ? 9.478 3.982 3.527 1.00 94.81 87 ILE A O 1
ATOM 658 N N . CYS A 1 88 ? 9.436 6.186 3.957 1.00 95.25 88 CYS A N 1
ATOM 659 C CA . CYS A 1 88 ? 9.835 6.126 5.350 1.00 95.25 88 CYS A CA 1
ATOM 660 C C . CYS A 1 88 ? 8.636 5.959 6.282 1.00 95.25 88 CYS A C 1
ATOM 662 O O . CYS A 1 88 ? 7.549 6.483 6.049 1.00 95.25 88 CYS A O 1
ATOM 664 N N . GLY A 1 89 ? 8.847 5.237 7.378 1.00 95.88 89 GLY A N 1
ATOM 665 C CA . GLY A 1 89 ? 7.804 4.884 8.335 1.00 95.88 89 GLY A CA 1
ATOM 666 C C . GLY A 1 89 ? 7.176 3.512 8.071 1.00 95.88 89 GLY A C 1
ATOM 667 O O . GLY A 1 89 ? 7.653 2.725 7.256 1.00 95.88 89 GLY A O 1
ATOM 668 N N . LYS A 1 90 ? 6.129 3.181 8.829 1.00 97.38 90 LYS A N 1
ATOM 669 C CA . LYS A 1 90 ? 5.456 1.873 8.819 1.00 97.38 90 LYS A CA 1
ATOM 670 C C . LYS A 1 90 ? 3.951 2.044 8.969 1.00 97.38 90 LYS A C 1
ATOM 672 O O . LYS A 1 90 ? 3.495 2.912 9.711 1.00 97.38 90 LYS A O 1
ATOM 677 N N . VAL A 1 91 ? 3.185 1.137 8.369 1.00 98.12 91 VAL A N 1
ATOM 678 C CA . VAL A 1 91 ? 1.719 1.080 8.524 1.00 98.12 91 VAL A CA 1
ATOM 679 C C . VAL A 1 91 ? 1.299 0.849 9.975 1.00 98.12 91 VAL A C 1
ATOM 681 O O . VAL A 1 91 ? 0.287 1.377 10.430 1.00 98.12 91 VAL A O 1
ATOM 684 N N . PHE A 1 92 ? 2.059 0.050 10.724 1.00 98.19 92 PHE A N 1
ATOM 685 C CA . PHE A 1 92 ? 1.777 -0.244 12.125 1.00 98.19 92 PHE A CA 1
ATOM 686 C C . PHE A 1 92 ? 3.051 -0.618 12.893 1.00 98.19 92 PHE A C 1
ATOM 688 O O . PHE A 1 92 ? 4.066 -1.001 12.310 1.00 98.19 92 PHE A O 1
ATOM 695 N N . SER A 1 93 ? 2.986 -0.516 14.221 1.00 97.69 93 SER A N 1
ATOM 696 C CA . SER A 1 93 ? 3.997 -1.043 15.139 1.00 97.69 93 SER A CA 1
ATOM 697 C C . SER A 1 93 ? 3.333 -1.442 16.454 1.00 97.69 93 SER A C 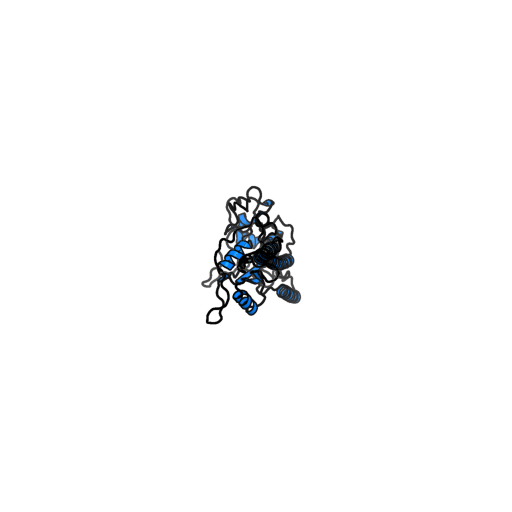1
ATOM 699 O O . SER A 1 93 ? 2.488 -0.713 16.974 1.00 97.69 93 SER A O 1
ATOM 701 N N . GLU A 1 94 ? 3.747 -2.571 17.033 1.00 96.38 94 GLU A N 1
ATOM 702 C CA . GLU A 1 94 ? 3.330 -2.959 18.389 1.00 96.38 94 GLU A CA 1
ATOM 703 C C . GLU A 1 94 ? 3.791 -1.943 19.448 1.00 96.38 94 GLU A C 1
ATOM 705 O O . GLU A 1 94 ? 3.136 -1.786 20.476 1.00 96.38 94 GLU A O 1
ATOM 710 N N . ALA A 1 95 ? 4.876 -1.209 19.176 1.00 96.94 95 ALA A N 1
ATOM 711 C CA . ALA A 1 95 ? 5.372 -0.130 20.029 1.00 96.94 95 ALA A CA 1
ATOM 712 C C . ALA A 1 95 ? 4.640 1.212 19.809 1.00 96.94 95 ALA A C 1
ATOM 714 O O . ALA A 1 95 ? 4.930 2.189 20.497 1.00 96.94 95 ALA A O 1
ATOM 715 N N . GLY A 1 96 ? 3.682 1.262 18.877 1.00 96.94 96 GLY A N 1
ATOM 716 C CA . GLY A 1 96 ? 2.857 2.434 18.595 1.00 96.94 96 GLY A CA 1
ATOM 717 C C . GLY A 1 96 ? 3.490 3.451 17.648 1.00 96.94 96 GLY A C 1
ATOM 718 O O . GLY A 1 96 ? 4.542 3.228 17.042 1.00 96.94 96 GLY A O 1
ATOM 719 N N . VAL A 1 97 ? 2.810 4.590 17.516 1.00 97.38 97 VAL A N 1
ATOM 720 C CA . VAL A 1 97 ? 3.080 5.611 16.492 1.00 97.38 97 VAL A CA 1
ATOM 721 C C . VAL A 1 97 ? 4.507 6.156 16.522 1.00 97.38 97 VAL A C 1
ATOM 723 O O . VAL A 1 97 ? 5.089 6.394 15.470 1.00 97.38 97 VAL A O 1
ATOM 726 N N . ALA A 1 98 ? 5.098 6.306 17.711 1.00 96.19 98 ALA A N 1
ATOM 727 C CA . ALA A 1 98 ? 6.447 6.843 17.858 1.00 96.19 98 ALA A CA 1
ATOM 728 C C . ALA A 1 98 ? 7.511 5.911 17.261 1.00 96.19 98 ALA A C 1
ATOM 730 O O . ALA A 1 98 ? 8.577 6.377 16.874 1.00 96.19 98 ALA A O 1
ATOM 731 N N . ASP A 1 99 ? 7.242 4.602 17.188 1.00 97.12 99 ASP A N 1
ATOM 732 C CA . ASP A 1 99 ? 8.101 3.665 16.467 1.00 97.12 99 ASP A CA 1
ATOM 733 C C . ASP A 1 99 ? 7.763 3.581 14.977 1.00 97.12 99 ASP A C 1
ATOM 735 O O . ASP A 1 99 ? 8.669 3.462 14.154 1.00 97.12 99 ASP A O 1
ATOM 739 N N . ALA A 1 100 ? 6.472 3.615 14.643 1.00 97.38 100 ALA A N 1
ATOM 740 C CA . ALA A 1 100 ? 6.008 3.445 13.274 1.00 97.38 100 ALA A CA 1
ATOM 741 C C . ALA A 1 100 ? 6.350 4.642 12.379 1.00 97.38 100 ALA A C 1
ATOM 743 O O . ALA A 1 100 ? 6.799 4.446 11.256 1.00 97.38 100 ALA A O 1
ATOM 744 N N . LEU A 1 101 ? 6.154 5.870 12.861 1.00 96.62 101 LEU A N 1
ATOM 745 C CA . LEU A 1 101 ? 6.265 7.094 12.065 1.00 96.62 101 LEU A CA 1
ATOM 746 C C . LEU A 1 101 ? 7.567 7.829 12.375 1.00 96.62 101 LEU A C 1
ATOM 748 O O . LEU A 1 101 ? 7.580 8.939 12.913 1.00 96.62 101 LEU A O 1
ATOM 752 N N . LYS A 1 102 ? 8.662 7.151 12.029 1.00 94.81 102 LYS A N 1
ATOM 753 C CA . LYS A 1 102 ? 10.021 7.692 11.978 1.00 94.81 102 LYS A CA 1
ATOM 754 C C . LYS A 1 102 ? 10.438 7.882 10.531 1.00 94.81 102 LYS A C 1
ATOM 756 O O . LYS A 1 102 ? 10.075 7.073 9.677 1.00 94.8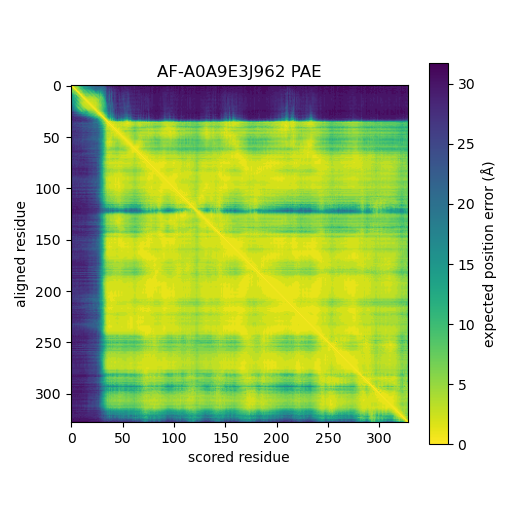1 102 LYS A O 1
ATOM 761 N N . ASP A 1 103 ? 11.229 8.916 10.303 1.00 95.00 103 ASP A N 1
ATOM 762 C CA . ASP A 1 103 ? 11.813 9.155 8.998 1.00 95.00 103 ASP A CA 1
ATOM 763 C C . ASP A 1 103 ? 12.983 8.186 8.746 1.00 95.00 103 ASP A C 1
ATOM 765 O O . ASP A 1 103 ? 13.486 7.533 9.673 1.00 95.00 103 ASP A O 1
ATOM 769 N N . CYS A 1 104 ? 13.410 8.062 7.494 1.00 94.75 104 CYS A N 1
ATOM 770 C CA . CYS A 1 104 ? 14.575 7.276 7.135 1.00 94.75 104 CYS A CA 1
ATOM 771 C C . CYS A 1 104 ? 15.839 7.911 7.734 1.00 94.75 104 CYS A C 1
ATOM 773 O O . CYS A 1 104 ? 15.972 9.137 7.739 1.00 94.75 104 CYS A O 1
ATOM 775 N N . PRO A 1 105 ? 16.807 7.107 8.215 1.00 94.94 105 PRO A N 1
ATOM 776 C CA . PRO A 1 105 ? 18.066 7.621 8.754 1.00 94.94 105 PRO A CA 1
ATOM 777 C C . PRO A 1 105 ? 18.779 8.601 7.819 1.00 94.94 105 PRO A C 1
ATOM 779 O O . PRO A 1 105 ? 19.399 9.555 8.277 1.00 94.94 105 PRO A O 1
ATOM 782 N N . GLU A 1 106 ? 18.673 8.362 6.516 1.00 94.12 106 GLU A N 1
ATOM 783 C CA . GLU A 1 106 ? 19.322 9.141 5.474 1.00 94.12 106 GLU A CA 1
ATOM 784 C C . GLU A 1 106 ? 18.720 10.543 5.330 1.00 94.12 106 GLU A C 1
ATOM 786 O O . GLU A 1 106 ? 19.432 11.459 4.940 1.00 94.12 106 GLU A O 1
ATOM 791 N N . HIS A 1 107 ? 17.455 10.755 5.702 1.00 94.25 107 HIS A N 1
ATOM 792 C CA . HIS A 1 107 ? 16.822 12.074 5.636 1.00 94.25 107 HIS A CA 1
ATOM 793 C C . HIS A 1 107 ? 17.302 13.012 6.751 1.00 94.25 107 HIS A C 1
ATOM 795 O O . HIS A 1 107 ? 17.117 14.221 6.666 1.00 94.25 107 HIS A O 1
ATOM 801 N N . TYR A 1 108 ? 17.953 12.508 7.801 1.00 94.12 108 TYR A N 1
ATOM 802 C CA . TYR A 1 108 ? 18.455 13.379 8.859 1.00 94.12 108 TYR A CA 1
ATOM 803 C C . TYR A 1 108 ? 19.706 14.164 8.422 1.00 94.12 108 TYR A C 1
ATOM 805 O O . TYR A 1 108 ? 20.598 13.605 7.782 1.00 94.12 108 TYR A O 1
ATOM 813 N N . PRO A 1 109 ? 19.839 15.436 8.851 1.00 94.69 109 PRO A N 1
ATOM 814 C CA . PRO A 1 109 ? 18.979 16.137 9.813 1.00 94.69 109 PRO A CA 1
ATOM 815 C C . PRO A 1 109 ? 17.865 17.009 9.207 1.00 94.69 109 PRO A C 1
ATOM 817 O O . PRO A 1 109 ? 17.087 17.560 9.979 1.00 94.69 109 PRO A O 1
ATOM 820 N N . ASP A 1 110 ? 17.814 17.202 7.889 1.00 93.38 110 ASP A N 1
ATOM 821 C CA . ASP A 1 110 ? 17.012 18.270 7.264 1.00 93.38 110 ASP A CA 1
ATOM 822 C C . ASP A 1 110 ? 16.285 17.864 5.974 1.00 93.38 110 ASP A C 1
ATOM 824 O O . ASP A 1 110 ? 15.913 18.724 5.178 1.00 93.38 110 ASP A O 1
ATOM 828 N N . GLY A 1 111 ? 16.121 16.569 5.733 1.00 92.06 111 GLY A N 1
ATOM 829 C CA . GLY A 1 111 ? 15.397 16.020 4.591 1.00 92.06 111 GLY A CA 1
ATOM 830 C C . GLY A 1 111 ? 16.180 15.982 3.281 1.00 92.06 111 GLY A C 1
ATOM 831 O O . GLY A 1 111 ? 15.746 15.332 2.341 1.00 92.06 111 GLY A O 1
ATOM 832 N N . SER A 1 112 ? 17.371 16.587 3.215 1.00 91.19 112 SER A N 1
ATOM 833 C CA . SER A 1 112 ? 18.105 16.822 1.958 1.00 91.19 112 SER A CA 1
ATOM 834 C C . SER A 1 112 ? 18.465 15.581 1.125 1.00 91.19 112 SER A C 1
ATOM 836 O O . SER A 1 112 ? 18.791 15.714 -0.056 1.00 91.19 112 SER A O 1
ATOM 838 N N . LEU A 1 113 ? 18.412 14.374 1.700 1.00 91.94 113 LEU A N 1
ATOM 839 C CA . LEU A 1 113 ? 18.625 13.111 0.980 1.00 91.94 113 LEU A CA 1
ATOM 840 C C . LEU A 1 113 ? 17.329 12.355 0.647 1.00 91.94 113 LEU A C 1
ATOM 842 O O . LEU A 1 113 ? 17.400 11.228 0.151 1.00 91.94 113 LEU A O 1
ATOM 846 N N . ALA A 1 114 ? 16.161 12.972 0.825 1.00 89.81 114 ALA A N 1
ATOM 847 C CA . ALA A 1 114 ? 14.891 12.505 0.272 1.00 89.81 114 ALA A CA 1
ATOM 848 C C . ALA A 1 114 ? 14.842 12.760 -1.242 1.00 89.81 114 ALA A C 1
ATOM 850 O O . ALA A 1 114 ? 14.048 13.540 -1.763 1.00 89.81 114 ALA A O 1
ATOM 851 N N . LEU A 1 115 ? 15.748 12.103 -1.976 1.00 85.81 115 LEU A N 1
ATOM 852 C CA . LEU A 1 115 ? 16.008 12.378 -3.392 1.00 85.81 115 LEU A CA 1
ATOM 853 C C . LEU A 1 115 ? 14.755 12.240 -4.262 1.00 85.81 115 LEU A C 1
ATOM 855 O O . LEU A 1 115 ? 14.613 12.952 -5.252 1.00 85.81 115 LEU A O 1
ATOM 859 N N . PHE A 1 116 ? 13.861 11.319 -3.904 1.00 84.56 116 PHE A N 1
ATOM 860 C CA . PHE A 1 116 ? 12.630 11.097 -4.652 1.00 84.56 116 PHE A CA 1
ATOM 861 C C . PHE A 1 116 ? 11.616 12.229 -4.436 1.00 84.56 116 PHE A C 1
ATOM 863 O O . PHE A 1 116 ? 11.003 12.672 -5.406 1.00 84.56 116 PHE A O 1
ATOM 870 N N . ASP A 1 117 ? 11.515 12.773 -3.219 1.00 81.94 117 ASP A N 1
ATOM 871 C CA . ASP A 1 117 ? 10.709 13.969 -2.944 1.00 81.94 117 ASP A CA 1
ATOM 872 C C . ASP A 1 117 ? 11.273 15.182 -3.687 1.00 81.94 117 ASP A C 1
ATOM 874 O O . ASP A 1 117 ? 10.526 15.870 -4.374 1.00 81.94 117 ASP A O 1
ATOM 878 N N . TYR A 1 118 ? 12.595 15.381 -3.696 1.00 79.25 118 TYR A N 1
ATOM 879 C CA . TYR A 1 118 ? 13.218 16.459 -4.477 1.00 79.25 118 TYR A CA 1
ATOM 880 C C . TYR A 1 118 ? 12.886 16.390 -5.980 1.00 79.25 118 TYR A C 1
ATOM 882 O O . TYR A 1 118 ? 12.586 17.410 -6.601 1.00 79.25 118 TYR A O 1
ATOM 890 N N . ILE A 1 119 ? 12.909 15.191 -6.575 1.00 78.94 119 ILE A N 1
ATOM 891 C CA . ILE A 1 119 ? 12.596 14.988 -8.001 1.00 78.94 119 ILE A CA 1
ATOM 892 C C . ILE A 1 119 ? 11.110 15.239 -8.301 1.00 78.94 119 ILE A C 1
ATOM 894 O O . ILE A 1 119 ? 10.779 15.726 -9.383 1.00 78.94 119 ILE A O 1
ATOM 898 N N . THR A 1 120 ? 10.222 14.887 -7.373 1.00 76.75 12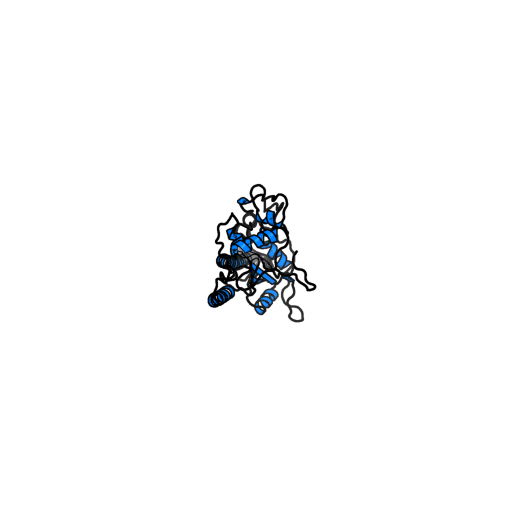0 THR A N 1
ATOM 899 C CA . THR A 1 120 ? 8.765 14.904 -7.586 1.00 76.75 120 THR A CA 1
ATOM 900 C C . THR A 1 120 ? 8.117 16.232 -7.192 1.00 76.75 120 THR A C 1
ATOM 902 O O . THR A 1 120 ? 7.191 16.673 -7.865 1.00 76.75 120 THR A O 1
ATOM 905 N N . HIS A 1 121 ? 8.642 16.905 -6.167 1.00 70.94 121 HIS A N 1
ATOM 906 C CA . HIS A 1 121 ? 8.123 18.166 -5.625 1.00 70.94 121 HIS A CA 1
ATOM 907 C C . HIS A 1 121 ? 8.895 19.402 -6.083 1.00 70.94 121 HIS A C 1
ATOM 909 O O . HIS A 1 121 ? 8.348 20.507 -6.102 1.00 70.94 121 HIS A O 1
ATOM 915 N N . GLY A 1 122 ? 10.176 19.249 -6.430 1.00 66.12 122 GLY A N 1
ATOM 916 C CA . GLY A 1 122 ? 11.082 20.383 -6.589 1.00 66.12 122 GLY A CA 1
ATOM 917 C C . GLY A 1 122 ? 11.400 21.070 -5.252 1.00 66.12 122 GLY A C 1
ATOM 918 O O . GLY A 1 122 ? 11.365 20.459 -4.189 1.00 66.12 122 GLY A O 1
ATOM 919 N N . GLY A 1 123 ? 11.756 22.356 -5.297 1.00 74.00 123 GLY A N 1
ATOM 920 C CA . GLY A 1 123 ? 12.165 23.118 -4.109 1.00 74.00 123 GLY A CA 1
ATOM 921 C C . GLY A 1 123 ? 13.642 22.935 -3.742 1.00 74.00 123 GLY A C 1
ATOM 922 O O . GLY A 1 123 ? 14.471 22.640 -4.602 1.00 74.00 123 GLY A O 1
ATOM 923 N N . ASP A 1 124 ? 13.991 23.164 -2.473 1.00 77.75 124 ASP A N 1
ATOM 924 C CA . ASP A 1 124 ? 15.353 22.957 -1.953 1.00 77.75 124 ASP A CA 1
ATOM 925 C C . ASP A 1 124 ? 15.597 21.519 -1.457 1.00 77.75 124 ASP A C 1
ATOM 927 O O . ASP A 1 124 ? 16.709 21.204 -1.028 1.00 77.75 124 ASP A O 1
ATOM 931 N N . GLY A 1 125 ? 14.579 20.654 -1.561 1.00 79.00 125 GLY A N 1
ATOM 932 C CA . GLY A 1 125 ? 14.634 19.242 -1.185 1.00 79.00 125 GLY A CA 1
ATOM 933 C C . GLY A 1 125 ? 14.725 19.007 0.320 1.00 79.00 125 GLY A C 1
ATOM 934 O O . GLY A 1 125 ? 15.194 17.949 0.722 1.00 79.00 125 GLY A O 1
ATOM 935 N N . LYS A 1 126 ? 14.352 19.993 1.144 1.00 89.12 126 LYS A N 1
ATOM 936 C CA . LYS A 1 126 ? 14.449 19.910 2.603 1.00 89.12 126 LYS A CA 1
ATOM 937 C C . LYS A 1 126 ? 13.086 19.757 3.263 1.00 89.12 126 LYS A C 1
ATOM 939 O O . LYS A 1 126 ? 12.107 20.361 2.835 1.00 89.12 126 LYS A O 1
ATOM 944 N N . HIS A 1 127 ? 13.065 19.034 4.375 1.00 91.50 127 HIS A N 1
ATOM 945 C CA . HIS A 1 127 ? 11.923 18.916 5.282 1.00 91.50 127 HIS A CA 1
ATOM 946 C C . HIS A 1 127 ? 12.411 18.602 6.698 1.00 91.50 127 HIS A C 1
ATOM 948 O O . HIS A 1 127 ? 13.521 18.118 6.902 1.00 91.50 127 HIS A O 1
ATOM 954 N N . ASP A 1 128 ? 11.594 18.881 7.708 1.00 93.06 128 ASP A N 1
ATOM 955 C CA . ASP A 1 128 ? 11.837 18.437 9.077 1.00 93.06 128 ASP A CA 1
ATOM 956 C C . ASP A 1 128 ? 11.605 16.918 9.181 1.00 93.06 128 ASP A C 1
ATOM 958 O O . ASP A 1 128 ? 10.456 16.473 9.083 1.00 93.06 128 ASP A O 1
ATOM 962 N N . PRO A 1 129 ? 12.648 16.103 9.431 1.00 93.56 129 PRO A N 1
ATOM 963 C CA . PRO A 1 129 ? 12.512 14.651 9.529 1.00 93.56 129 PRO A CA 1
ATOM 964 C C . PRO A 1 129 ? 11.834 14.207 10.841 1.00 93.56 129 PRO A C 1
ATOM 966 O O . PRO A 1 129 ? 11.706 13.014 11.134 1.00 93.56 129 PRO A O 1
ATOM 969 N N . THR A 1 130 ? 11.405 15.142 11.691 1.00 93.19 130 THR A N 1
ATOM 970 C CA . THR A 1 130 ? 10.681 14.837 12.926 1.00 93.19 130 THR A CA 1
ATOM 971 C C . THR A 1 130 ? 9.224 14.478 12.626 1.00 93.19 130 THR A C 1
ATOM 973 O O . THR A 1 130 ? 8.371 15.351 12.458 1.00 93.19 130 THR A O 1
ATOM 976 N N . GLY A 1 131 ? 8.934 13.173 12.633 1.00 91.31 131 GLY A N 1
ATOM 977 C CA . GLY A 1 131 ? 7.574 12.631 12.581 1.00 91.31 131 GLY A CA 1
ATOM 978 C C . GLY A 1 131 ? 6.797 12.855 13.887 1.00 91.31 131 GLY A C 1
ATOM 979 O O . GLY A 1 131 ? 6.596 13.982 14.347 1.00 91.31 131 GLY A O 1
ATOM 980 N N . TRP A 1 132 ? 6.333 11.775 14.521 1.00 93.44 132 TRP A N 1
ATOM 981 C CA . TRP A 1 132 ? 5.578 11.889 15.778 1.00 93.44 132 TRP A CA 1
ATOM 982 C C . TRP A 1 132 ? 6.415 12.549 16.900 1.00 93.44 132 TRP A C 1
ATOM 984 O O . TRP A 1 132 ? 7.582 12.191 17.070 1.00 93.44 132 TRP A O 1
ATOM 994 N N . PRO A 1 133 ? 5.835 13.426 17.751 1.00 93.00 133 PRO A N 1
ATOM 995 C CA . PRO A 1 133 ? 4.427 13.841 17.797 1.00 93.00 133 PRO A CA 1
ATOM 996 C C . PRO A 1 133 ? 4.110 15.124 17.024 1.00 93.00 133 PRO A C 1
ATOM 998 O O . PRO A 1 133 ? 2.955 15.543 17.015 1.00 93.00 133 PRO A O 1
ATOM 1001 N N . THR A 1 134 ? 5.116 15.792 16.462 1.00 92.75 134 THR A N 1
ATOM 1002 C CA . THR A 1 134 ? 4.964 17.149 15.930 1.00 92.75 134 THR A CA 1
ATOM 1003 C C . THR A 1 134 ? 4.456 17.170 14.500 1.00 92.75 134 THR A C 1
ATOM 1005 O O . THR A 1 134 ? 3.669 18.059 14.194 1.00 92.75 134 THR A O 1
ATOM 1008 N N . PHE A 1 135 ? 4.883 16.215 13.662 1.00 92.19 135 PHE A N 1
ATOM 1009 C CA . PHE A 1 135 ? 4.524 16.118 12.240 1.00 92.19 135 PHE A CA 1
ATOM 1010 C C . PHE A 1 135 ? 4.589 17.464 11.526 1.00 92.19 135 PHE A C 1
ATOM 1012 O O . PHE A 1 135 ? 3.607 17.928 10.948 1.00 92.19 135 PHE A O 1
ATOM 1019 N N . LYS A 1 136 ? 5.722 18.153 11.670 1.00 92.94 136 LYS A N 1
ATOM 1020 C CA . LYS A 1 136 ? 5.823 19.538 11.220 1.00 92.94 136 LYS A CA 1
ATOM 1021 C C . LYS A 1 136 ? 5.657 19.631 9.701 1.00 92.94 136 LYS A C 1
ATOM 1023 O O . LYS A 1 136 ? 4.863 20.447 9.245 1.00 92.94 136 LYS A O 1
ATOM 1028 N N . ASP A 1 137 ? 6.367 18.765 8.979 1.00 89.31 137 ASP A N 1
ATOM 1029 C CA . ASP A 1 137 ? 6.404 18.775 7.514 1.00 89.31 137 ASP A CA 1
ATOM 1030 C C . ASP A 1 137 ? 5.889 17.463 6.889 1.00 89.31 137 ASP A C 1
ATOM 1032 O O . ASP A 1 137 ? 5.461 17.476 5.742 1.00 89.31 137 ASP A O 1
ATOM 1036 N N . TRP A 1 138 ? 5.859 16.343 7.626 1.00 91.12 138 TRP A N 1
ATOM 1037 C CA . TRP A 1 138 ? 5.295 15.074 7.146 1.00 91.12 138 TRP A CA 1
ATOM 1038 C C . TRP A 1 138 ? 4.510 14.347 8.251 1.00 91.12 138 TRP A C 1
ATOM 1040 O O . TRP A 1 138 ? 4.820 14.533 9.432 1.00 91.12 138 TRP A O 1
ATOM 1050 N N . PRO A 1 139 ? 3.508 13.507 7.918 1.00 87.44 139 PRO A N 1
ATOM 1051 C CA . PRO A 1 139 ? 3.017 13.181 6.571 1.00 87.44 139 PRO A CA 1
ATOM 1052 C C . PRO A 1 139 ? 2.349 14.382 5.881 1.00 87.44 139 PRO A C 1
ATOM 1054 O O . PRO A 1 139 ? 1.593 15.124 6.510 1.00 87.44 139 PRO A O 1
ATOM 1057 N N . ALA A 1 140 ? 2.609 14.548 4.586 1.00 86.69 140 ALA A N 1
ATOM 1058 C CA . ALA A 1 140 ? 1.998 15.569 3.739 1.00 86.69 140 ALA A CA 1
ATOM 1059 C C . ALA A 1 140 ? 1.294 14.902 2.551 1.00 86.69 140 ALA A C 1
ATOM 1061 O O . ALA A 1 140 ? 1.653 13.794 2.165 1.00 86.69 140 ALA A O 1
ATOM 1062 N N . TYR A 1 141 ? 0.257 15.549 2.013 1.00 85.25 141 TYR A N 1
ATOM 1063 C CA . TYR A 1 141 ? -0.566 14.982 0.933 1.00 85.25 141 TYR A CA 1
ATOM 1064 C C . TYR A 1 141 ? 0.190 14.866 -0.393 1.00 85.25 141 TYR A C 1
ATOM 1066 O O . TYR A 1 141 ? -0.228 14.122 -1.275 1.00 85.25 141 TYR A O 1
ATOM 1074 N N . ASP A 1 142 ? 1.241 15.661 -0.541 1.00 81.12 142 ASP A N 1
ATOM 1075 C CA . ASP A 1 142 ? 2.099 15.705 -1.704 1.00 81.12 142 ASP A CA 1
ATOM 1076 C C . ASP A 1 142 ? 3.317 14.788 -1.519 1.00 81.12 142 ASP A C 1
ATOM 1078 O O . ASP A 1 142 ? 3.677 14.118 -2.483 1.00 81.12 142 ASP A O 1
ATOM 1082 N N . SER A 1 143 ? 3.893 14.665 -0.311 1.00 85.12 143 SER A N 1
ATOM 1083 C CA . SER A 1 143 ? 5.109 13.858 -0.073 1.00 85.12 143 SER A CA 1
ATOM 1084 C C . SER A 1 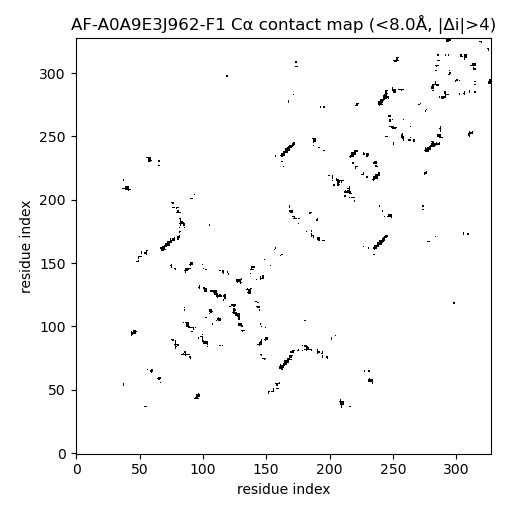143 ? 5.009 12.418 -0.599 1.00 85.12 143 SER A C 1
ATOM 1086 O O . SER A 1 143 ? 4.066 11.681 -0.309 1.00 85.12 143 SER A O 1
ATOM 1088 N N . MET A 1 144 ? 6.040 11.992 -1.329 1.00 87.00 144 MET A N 1
ATOM 1089 C CA . MET A 1 144 ? 6.173 10.668 -1.937 1.00 87.00 144 MET A CA 1
ATOM 1090 C C . MET A 1 144 ? 7.231 9.794 -1.245 1.00 87.00 144 MET A C 1
ATOM 1092 O O . MET A 1 144 ? 7.444 8.657 -1.668 1.00 87.00 144 MET A O 1
ATOM 1096 N N . THR A 1 145 ? 7.892 10.283 -0.189 1.00 92.44 145 THR A N 1
ATOM 1097 C CA . THR A 1 145 ? 8.890 9.523 0.586 1.00 92.44 145 THR A CA 1
ATOM 1098 C C . THR A 1 145 ? 8.462 9.199 2.012 1.00 92.44 145 THR A C 1
ATOM 1100 O O . THR A 1 145 ? 9.277 8.702 2.785 1.00 92.44 145 THR A O 1
ATOM 1103 N N . HIS A 1 146 ? 7.209 9.435 2.401 1.00 94.19 146 HIS A N 1
ATOM 1104 C CA . HIS A 1 146 ? 6.741 9.167 3.764 1.00 94.19 146 HIS A CA 1
ATOM 1105 C C . HIS A 1 146 ? 5.438 8.371 3.793 1.00 94.19 146 HIS A C 1
ATOM 1107 O O . HIS A 1 146 ? 4.582 8.497 2.924 1.00 94.19 146 HIS A O 1
ATOM 1113 N N . GLN A 1 147 ? 5.279 7.555 4.832 1.00 94.31 147 GLN A N 1
ATOM 1114 C CA . GLN A 1 147 ? 4.080 6.765 5.076 1.00 94.31 147 GLN A CA 1
ATOM 1115 C C . GLN A 1 147 ? 2.860 7.671 5.318 1.00 94.31 147 GLN A C 1
ATOM 1117 O O . GLN A 1 147 ? 2.840 8.447 6.277 1.00 94.31 147 GLN A O 1
ATOM 1122 N N . ALA A 1 148 ? 1.822 7.501 4.498 1.00 91.94 148 ALA A N 1
ATOM 1123 C CA . ALA A 1 148 ? 0.554 8.233 4.553 1.00 91.94 148 ALA A CA 1
ATOM 1124 C C . ALA A 1 148 ? -0.642 7.370 5.014 1.00 91.94 148 ALA A C 1
ATOM 1126 O O . ALA A 1 148 ? -1.739 7.888 5.209 1.00 91.94 148 ALA A O 1
ATOM 1127 N N . ASP A 1 149 ? -0.420 6.080 5.274 1.00 95.56 149 ASP A N 1
ATOM 1128 C CA . ASP A 1 149 ? -1.446 5.075 5.560 1.00 95.56 149 ASP A CA 1
ATOM 1129 C C . ASP A 1 149 ? -1.227 4.354 6.901 1.00 95.56 149 ASP A C 1
ATOM 1131 O O . ASP A 1 149 ? -1.419 3.142 7.036 1.00 95.56 149 ASP A O 1
ATOM 1135 N N . TYR A 1 150 ? -0.838 5.087 7.949 1.00 97.56 150 TYR A N 1
ATOM 1136 C CA . TYR A 1 150 ? -0.799 4.521 9.299 1.00 97.56 150 TYR A CA 1
ATOM 1137 C C . TYR A 1 150 ? -2.165 3.929 9.684 1.00 97.56 150 TYR A C 1
ATOM 1139 O O . TYR A 1 150 ? -3.211 4.544 9.457 1.00 97.56 150 TYR A O 1
ATOM 1147 N N . TYR A 1 151 ? -2.183 2.756 10.323 1.00 97.88 151 TYR A N 1
ATOM 1148 C CA . TYR A 1 151 ? -3.411 1.980 10.532 1.00 97.88 151 TYR A CA 1
ATOM 1149 C C . TYR A 1 151 ? -4.528 2.769 11.239 1.00 97.88 151 TYR A C 1
ATOM 1151 O O . TYR A 1 151 ? -5.707 2.547 10.968 1.00 97.88 151 TYR A O 1
ATOM 1159 N N . ALA A 1 152 ? -4.178 3.691 12.146 1.00 97.12 152 ALA A N 1
ATOM 1160 C CA . ALA A 1 152 ? -5.149 4.512 12.867 1.00 97.12 152 ALA A CA 1
ATOM 1161 C C . ALA A 1 152 ? -5.841 5.542 11.950 1.00 97.12 152 ALA A C 1
ATOM 1163 O O . ALA A 1 152 ? -6.970 5.956 12.222 1.00 97.12 152 ALA A O 1
ATOM 1164 N N . TRP A 1 153 ? -5.189 5.953 10.859 1.00 96.69 153 TRP A N 1
ATOM 1165 C CA . TRP A 1 153 ? -5.773 6.809 9.826 1.00 96.69 153 TRP A CA 1
ATOM 1166 C C . TRP A 1 153 ? -6.693 6.006 8.902 1.00 96.69 153 TRP A C 1
ATOM 1168 O O . TRP A 1 153 ? -7.806 6.451 8.626 1.00 96.69 153 TRP A O 1
ATOM 1178 N N . VAL A 1 154 ? -6.314 4.774 8.551 1.00 98.06 154 VAL A N 1
ATOM 1179 C CA . VAL A 1 154 ? -7.207 3.832 7.849 1.00 98.06 154 VAL A CA 1
ATOM 1180 C C . VAL A 1 154 ? -8.446 3.518 8.700 1.00 98.06 154 VAL A C 1
ATOM 1182 O O . VAL A 1 154 ? -9.575 3.531 8.212 1.00 98.06 154 VAL A O 1
ATOM 1185 N N . GLU A 1 155 ? -8.271 3.319 10.010 1.00 97.88 155 GLU A N 1
ATOM 1186 C CA . GLU A 1 155 ? -9.378 3.142 10.957 1.00 97.88 155 GLU A CA 1
ATOM 1187 C C . GLU A 1 155 ? -10.306 4.361 10.976 1.00 97.88 155 GLU A C 1
ATOM 1189 O O . GLU A 1 155 ? -11.530 4.213 10.989 1.00 97.88 155 GLU A O 1
ATOM 1194 N N . ARG A 1 156 ? -9.742 5.576 10.943 1.00 97.00 156 ARG A N 1
ATOM 1195 C CA . ARG A 1 156 ? -10.512 6.823 10.856 1.00 97.00 156 ARG A CA 1
ATOM 1196 C C . ARG A 1 156 ? -11.354 6.863 9.581 1.00 97.00 156 ARG A C 1
ATOM 1198 O O . ARG A 1 156 ? -12.539 7.184 9.668 1.00 97.00 156 ARG A O 1
ATOM 1205 N N . ALA A 1 157 ? -10.785 6.505 8.433 1.00 97.12 157 ALA A N 1
ATOM 1206 C CA . ALA A 1 157 ? -11.493 6.488 7.155 1.00 97.12 157 ALA A CA 1
ATOM 1207 C C . ALA A 1 157 ? -12.611 5.425 7.120 1.00 97.12 157 ALA A C 1
ATOM 1209 O O . ALA A 1 157 ? -13.752 5.724 6.750 1.00 97.12 157 ALA A O 1
ATOM 1210 N N . TRP A 1 158 ? -12.345 4.217 7.631 1.00 98.00 158 TRP A N 1
ATOM 1211 C CA . TRP A 1 158 ? -13.364 3.180 7.837 1.00 98.00 158 TRP A CA 1
ATOM 1212 C C . TRP A 1 158 ? -14.511 3.669 8.729 1.00 98.00 158 TRP A C 1
ATOM 1214 O O . TRP A 1 158 ? -15.690 3.563 8.358 1.00 98.00 158 TRP A O 1
ATOM 1224 N N . ARG A 1 159 ? -14.194 4.272 9.879 1.00 96.69 159 ARG A N 1
ATO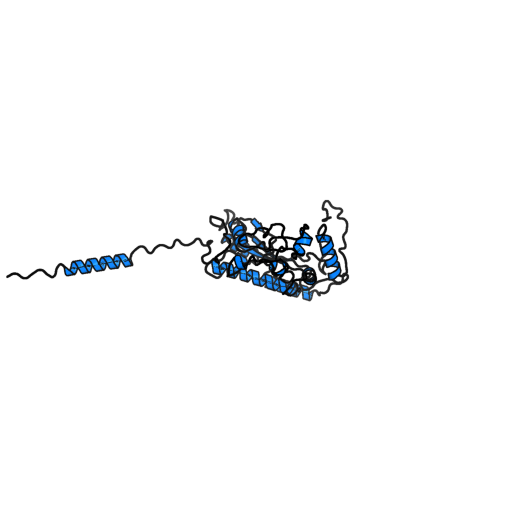M 1225 C CA . ARG A 1 159 ? -15.212 4.847 10.767 1.00 96.69 159 ARG A CA 1
ATOM 1226 C C . ARG A 1 159 ? -15.972 6.008 10.124 1.00 96.69 159 ARG A C 1
ATOM 1228 O O . ARG A 1 159 ? -17.148 6.181 10.428 1.00 96.69 159 ARG A O 1
ATOM 1235 N N . GLY A 1 160 ? -15.341 6.732 9.201 1.00 95.56 160 GLY A N 1
ATOM 1236 C CA . GLY A 1 160 ? -15.941 7.797 8.393 1.00 95.56 160 GLY A CA 1
ATOM 1237 C C . GLY A 1 160 ? -16.835 7.327 7.239 1.00 95.56 160 GLY A C 1
ATOM 1238 O O . GLY A 1 160 ? -17.522 8.151 6.643 1.00 95.56 160 GLY A O 1
ATOM 1239 N N . GLY A 1 161 ? -16.878 6.026 6.926 1.00 96.56 161 GLY A N 1
ATOM 1240 C CA . GLY A 1 161 ? -17.775 5.475 5.899 1.00 96.56 161 GLY A CA 1
ATOM 1241 C C . GLY A 1 161 ? -17.094 4.702 4.770 1.00 96.56 161 GLY A C 1
ATOM 1242 O O . GLY A 1 161 ? -17.797 4.214 3.882 1.00 96.56 161 GLY A O 1
ATOM 1243 N N . GLN A 1 162 ? -15.768 4.538 4.803 1.00 98.12 162 GLN A N 1
ATOM 1244 C CA . GLN A 1 162 ? -15.063 3.696 3.836 1.00 98.12 162 GLN A CA 1
ATOM 1245 C C . GLN A 1 162 ? -15.453 2.234 4.037 1.00 98.12 162 GLN A C 1
ATOM 1247 O O . GLN A 1 162 ? -15.479 1.738 5.169 1.00 98.12 162 GLN A O 1
ATOM 1252 N N . ARG A 1 163 ? -15.789 1.533 2.955 1.00 98.44 163 ARG A N 1
ATOM 1253 C CA . ARG A 1 163 ? -16.223 0.126 3.007 1.00 98.44 163 ARG A CA 1
ATOM 1254 C C . ARG A 1 163 ? -15.410 -0.803 2.132 1.00 98.44 163 ARG A C 1
ATOM 1256 O O . ARG A 1 163 ? -15.337 -1.986 2.454 1.00 98.44 163 ARG A O 1
ATOM 1263 N N . VAL A 1 164 ? -14.761 -0.267 1.107 1.00 98.62 164 VAL A N 1
ATOM 1264 C CA . VAL A 1 164 ? -13.778 -0.992 0.309 1.00 98.62 164 VAL A CA 1
ATOM 1265 C C . VAL A 1 164 ? -12.473 -0.204 0.305 1.00 98.62 164 VAL A C 1
ATOM 1267 O O . VAL A 1 164 ? -12.499 1.021 0.187 1.00 98.62 164 VAL A O 1
ATOM 1270 N N . LEU A 1 165 ? -11.367 -0.922 0.461 1.00 98.75 165 LEU A N 1
ATOM 1271 C CA . LEU A 1 165 ? -10.004 -0.452 0.238 1.00 98.75 165 LEU A CA 1
ATOM 1272 C C . LEU A 1 165 ? -9.347 -1.413 -0.751 1.00 98.75 165 LEU A C 1
ATOM 1274 O O . LEU A 1 165 ? -9.226 -2.601 -0.449 1.00 98.75 165 LEU A O 1
ATOM 1278 N N . VAL A 1 166 ? -8.937 -0.926 -1.914 1.00 98.62 166 VAL A N 1
ATOM 1279 C CA . VAL A 1 166 ? -8.024 -1.668 -2.787 1.00 98.62 166 VAL A CA 1
ATOM 1280 C C . VAL A 1 166 ? -6.607 -1.309 -2.356 1.00 98.62 166 VAL A C 1
ATOM 1282 O O . VAL A 1 166 ? -6.228 -0.146 -2.386 1.00 98.62 166 VAL A O 1
ATOM 1285 N N . ASN A 1 167 ? -5.869 -2.303 -1.870 1.00 98.56 167 ASN A N 1
ATOM 1286 C CA . ASN A 1 167 ? -4.472 -2.165 -1.483 1.00 98.56 167 ASN A CA 1
ATOM 1287 C C . ASN A 1 167 ? -3.608 -2.787 -2.580 1.00 98.56 167 ASN A C 1
ATOM 1289 O O . ASN A 1 167 ? -3.461 -4.013 -2.639 1.00 98.56 167 ASN A O 1
ATOM 1293 N N . ASP A 1 168 ? -3.083 -1.939 -3.452 1.00 98.31 168 ASP A N 1
ATOM 1294 C CA . ASP A 1 168 ? -2.204 -2.309 -4.545 1.00 98.31 168 ASP A CA 1
ATOM 1295 C C . ASP A 1 168 ? -0.785 -2.513 -4.016 1.00 98.31 168 ASP A C 1
ATOM 1297 O O . ASP A 1 168 ? -0.113 -1.590 -3.550 1.00 98.31 168 ASP A O 1
ATOM 1301 N N . LEU A 1 169 ? -0.331 -3.762 -4.078 1.00 98.25 169 LEU A N 1
ATOM 1302 C CA . LEU A 1 169 ? 1.030 -4.145 -3.739 1.00 98.25 169 LEU A CA 1
ATOM 1303 C C . LEU A 1 169 ? 1.946 -3.545 -4.812 1.00 98.25 169 LEU A C 1
ATOM 1305 O O . LEU A 1 169 ? 1.859 -3.936 -5.980 1.00 98.25 169 LEU A O 1
ATOM 1309 N N . VAL A 1 170 ? 2.778 -2.576 -4.432 1.00 96.81 170 VAL A N 1
ATOM 1310 C CA . VAL A 1 170 ? 3.466 -1.693 -5.385 1.00 96.81 170 VAL A CA 1
ATOM 1311 C C . VAL A 1 170 ? 4.966 -1.859 -5.323 1.00 96.81 170 VAL A C 1
ATOM 1313 O O . VAL A 1 170 ? 5.528 -1.980 -4.246 1.00 96.81 170 VAL A O 1
ATOM 1316 N N . THR A 1 171 ? 5.651 -1.860 -6.457 1.00 96.00 171 THR A N 1
ATOM 1317 C CA . THR A 1 171 ? 7.112 -1.710 -6.499 1.00 96.00 171 THR A CA 1
ATOM 1318 C C . THR A 1 171 ? 7.562 -1.456 -7.932 1.00 96.00 171 THR A C 1
ATOM 1320 O O . THR A 1 171 ? 6.802 -1.653 -8.884 1.00 96.00 171 THR A O 1
ATOM 1323 N N . ASN A 1 172 ? 8.809 -1.029 -8.090 1.00 94.00 172 ASN A N 1
ATOM 1324 C CA . ASN A 1 172 ? 9.456 -0.898 -9.381 1.00 94.00 172 ASN A CA 1
ATOM 1325 C C . ASN A 1 172 ? 10.940 -1.278 -9.256 1.00 94.00 172 ASN A C 1
ATOM 1327 O O . ASN A 1 172 ? 11.696 -0.650 -8.503 1.00 94.00 172 ASN A O 1
ATOM 1331 N N . GLY A 1 173 ? 11.350 -2.312 -9.991 1.00 92.31 173 GLY A N 1
ATOM 1332 C CA . GLY A 1 173 ? 12.683 -2.901 -9.882 1.00 92.31 173 GLY A CA 1
ATOM 1333 C C . GLY A 1 173 ? 13.800 -1.964 -10.336 1.00 92.31 173 GLY A C 1
ATOM 1334 O O . GLY A 1 173 ? 14.873 -1.930 -9.726 1.00 92.31 173 GLY A O 1
ATOM 1335 N N . MET A 1 174 ? 13.554 -1.146 -11.357 1.00 91.88 174 MET A N 1
ATOM 1336 C CA . MET A 1 174 ? 14.567 -0.247 -11.901 1.00 91.88 174 MET A CA 1
ATOM 1337 C C . MET A 1 174 ? 14.693 1.050 -11.079 1.00 91.88 174 MET A C 1
ATOM 1339 O O . MET A 1 174 ? 15.822 1.450 -10.798 1.00 91.88 174 MET A O 1
ATOM 1343 N N . ILE A 1 175 ? 13.594 1.625 -10.563 1.00 91.19 175 ILE A N 1
ATOM 1344 C CA . ILE A 1 175 ? 13.645 2.704 -9.551 1.00 91.19 175 ILE A CA 1
ATOM 1345 C C . ILE A 1 175 ? 14.423 2.224 -8.318 1.00 91.19 175 ILE A C 1
ATOM 1347 O O . ILE A 1 175 ? 15.358 2.892 -7.881 1.00 91.19 175 ILE A O 1
ATOM 1351 N N . CYS A 1 176 ? 14.121 1.023 -7.811 1.00 94.19 176 CYS A N 1
ATOM 1352 C CA . CYS A 1 176 ? 14.885 0.406 -6.721 1.00 94.19 176 CYS A CA 1
ATOM 1353 C C . CYS A 1 176 ? 16.379 0.248 -7.055 1.00 94.19 176 CYS A C 1
ATOM 1355 O O . CYS A 1 176 ? 17.260 0.460 -6.216 1.00 94.19 176 CYS A O 1
ATOM 1357 N N . SER A 1 177 ? 16.692 -0.149 -8.290 1.00 92.81 177 SER A N 1
ATOM 1358 C CA . SER A 1 177 ? 18.068 -0.420 -8.710 1.00 92.81 177 SER A CA 1
ATOM 1359 C C . SER A 1 177 ? 18.928 0.844 -8.711 1.00 92.81 177 SER A C 1
ATOM 1361 O O . SER A 1 177 ? 20.073 0.779 -8.258 1.00 92.81 177 SER A O 1
ATOM 1363 N N . ILE A 1 178 ? 18.378 1.988 -9.130 1.00 90.94 178 ILE A N 1
ATOM 1364 C CA . ILE A 1 178 ? 19.098 3.274 -9.148 1.00 90.94 178 ILE A CA 1
ATOM 1365 C C . ILE A 1 178 ? 19.040 4.032 -7.830 1.00 90.94 178 ILE A C 1
ATOM 1367 O O . ILE A 1 178 ? 19.927 4.842 -7.566 1.00 90.94 178 ILE A O 1
ATOM 1371 N N . TYR A 1 179 ? 18.028 3.782 -7.000 1.00 91.38 179 TYR A N 1
ATOM 1372 C CA . TYR A 1 179 ? 17.926 4.443 -5.710 1.00 91.38 179 TYR A CA 1
ATOM 1373 C C . TYR A 1 179 ? 19.092 3.994 -4.801 1.00 91.38 179 TYR A C 1
ATOM 1375 O O . TYR A 1 179 ? 19.352 2.788 -4.677 1.00 91.38 179 TYR A O 1
ATOM 1383 N N . PRO A 1 180 ? 19.857 4.934 -4.211 1.00 92.69 180 PRO A N 1
ATOM 1384 C CA . PRO A 1 180 ? 21.121 4.613 -3.547 1.00 92.69 180 PRO A CA 1
ATOM 1385 C C . PRO A 1 180 ? 20.937 3.916 -2.196 1.00 92.69 180 PRO A C 1
ATOM 1387 O O . PRO A 1 180 ? 21.832 3.190 -1.761 1.00 92.69 180 PRO A O 1
ATOM 1390 N N . PHE A 1 181 ? 19.790 4.102 -1.543 1.00 94.06 181 PHE A N 1
ATOM 1391 C CA . PHE A 1 181 ? 19.514 3.544 -0.223 1.00 94.06 181 PHE A CA 1
ATOM 1392 C C . PHE A 1 181 ? 18.557 2.368 -0.347 1.00 94.06 181 PHE A C 1
ATOM 1394 O O . PHE A 1 181 ? 17.465 2.500 -0.881 1.00 94.06 181 PHE A O 1
ATOM 1401 N N . LYS A 1 182 ? 18.966 1.193 0.123 1.00 95.19 182 LYS A N 1
ATOM 1402 C CA . LYS A 1 182 ? 18.142 -0.019 0.097 1.00 95.19 182 LYS A CA 1
ATOM 1403 C C . LYS A 1 182 ? 18.705 -1.063 1.044 1.00 95.19 182 LYS A C 1
ATOM 1405 O O . LYS A 1 182 ? 19.913 -1.131 1.261 1.00 95.19 182 LYS A O 1
ATOM 1410 N N . ASP A 1 183 ? 17.829 -1.896 1.572 1.00 96.12 183 ASP A N 1
ATOM 1411 C CA . ASP A 1 183 ? 18.168 -3.049 2.413 1.00 96.12 183 ASP A CA 1
ATOM 1412 C C . ASP A 1 183 ? 17.344 -4.299 2.057 1.00 96.12 183 ASP A C 1
ATOM 1414 O O . ASP A 1 183 ? 17.478 -5.346 2.693 1.00 96.12 183 ASP A O 1
ATOM 1418 N N . ARG A 1 184 ? 16.523 -4.208 1.006 1.00 95.25 184 ARG A N 1
ATOM 1419 C CA . ARG A 1 184 ? 15.717 -5.299 0.454 1.00 95.25 184 ARG A CA 1
ATOM 1420 C C . ARG A 1 184 ? 16.020 -5.508 -1.028 1.00 95.25 184 ARG A C 1
ATOM 1422 O O . ARG A 1 184 ? 16.669 -4.693 -1.681 1.00 95.25 184 ARG A O 1
ATOM 1429 N N . SER A 1 185 ? 15.542 -6.635 -1.549 1.00 95.44 185 SER A N 1
ATOM 1430 C CA . SER A 1 185 ? 15.669 -6.984 -2.964 1.00 95.44 185 SER A CA 1
ATOM 1431 C C . SER A 1 185 ? 14.928 -5.990 -3.864 1.00 95.44 185 SER A C 1
ATOM 1433 O O . SER A 1 185 ? 13.836 -5.540 -3.519 1.00 95.44 185 SER A O 1
ATOM 1435 N N . CYS A 1 186 ? 15.495 -5.724 -5.043 1.00 95.31 186 CYS A N 1
ATOM 1436 C CA . CYS A 1 186 ? 14.810 -5.027 -6.136 1.00 95.31 186 CYS A CA 1
ATOM 1437 C C . CYS A 1 186 ? 14.002 -5.969 -7.043 1.00 95.31 186 CYS A C 1
ATOM 1439 O O . CYS A 1 186 ? 13.384 -5.504 -7.994 1.00 95.31 186 CYS A O 1
ATOM 1441 N N . ASP A 1 187 ? 13.993 -7.277 -6.764 1.00 94.38 187 ASP A N 1
ATOM 1442 C CA . ASP A 1 187 ? 13.069 -8.209 -7.413 1.00 94.38 187 ASP A CA 1
ATOM 1443 C C . ASP A 1 187 ? 11.626 -7.866 -7.027 1.00 94.38 187 ASP A C 1
ATOM 1445 O O . ASP A 1 187 ? 11.258 -7.895 -5.845 1.00 94.38 187 ASP A O 1
ATOM 1449 N N . GLU A 1 188 ? 10.808 -7.547 -8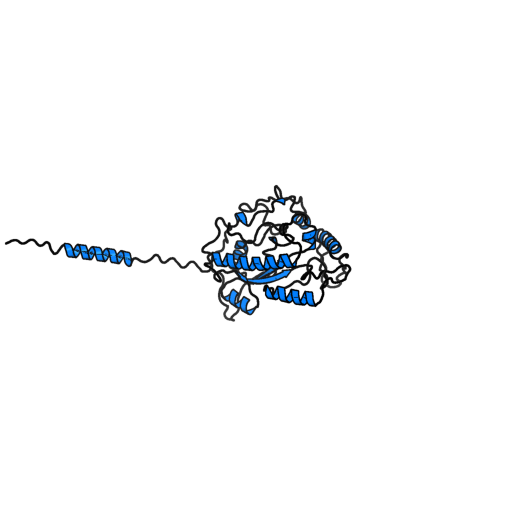.028 1.00 94.81 188 GLU A N 1
ATOM 1450 C CA . GLU A 1 188 ? 9.465 -7.025 -7.798 1.00 94.81 188 GLU A CA 1
ATOM 1451 C C . GLU A 1 188 ? 8.584 -8.051 -7.081 1.00 94.81 188 GLU A C 1
ATOM 1453 O O . GLU A 1 188 ? 7.988 -7.745 -6.049 1.00 94.81 188 GLU A O 1
ATOM 1458 N N . MET A 1 189 ? 8.595 -9.311 -7.529 1.00 95.75 189 MET A N 1
ATOM 1459 C CA . MET A 1 189 ? 7.786 -10.373 -6.923 1.00 95.75 189 MET A CA 1
ATOM 1460 C C . MET A 1 189 ? 8.175 -10.663 -5.467 1.00 95.75 189 MET A C 1
ATOM 1462 O O . MET A 1 189 ? 7.319 -11.017 -4.656 1.00 95.75 189 MET A O 1
ATOM 1466 N N . THR A 1 190 ? 9.444 -10.496 -5.091 1.00 97.06 190 THR A N 1
ATOM 1467 C CA . THR A 1 190 ? 9.886 -10.584 -3.692 1.00 97.06 190 THR A CA 1
ATOM 1468 C C . THR A 1 190 ? 9.235 -9.501 -2.831 1.00 97.06 190 THR A C 1
ATOM 1470 O O . THR A 1 190 ? 8.734 -9.815 -1.749 1.00 97.06 190 THR A O 1
ATOM 1473 N N . SER A 1 191 ? 9.185 -8.255 -3.312 1.00 97.38 191 SER A N 1
ATOM 1474 C CA . SER A 1 191 ? 8.507 -7.165 -2.599 1.00 97.38 191 SER A CA 1
ATOM 1475 C C . SER A 1 191 ? 6.988 -7.377 -2.553 1.00 97.38 191 SER A C 1
ATOM 1477 O O . SER A 1 191 ? 6.397 -7.270 -1.480 1.00 97.38 191 SER A O 1
ATOM 1479 N N . ILE A 1 192 ? 6.361 -7.804 -3.657 1.00 97.94 192 ILE A N 1
ATOM 1480 C CA . ILE A 1 192 ? 4.920 -8.116 -3.701 1.00 97.94 192 ILE A CA 1
ATOM 1481 C C . ILE A 1 192 ? 4.545 -9.184 -2.664 1.00 97.94 192 ILE A C 1
ATOM 1483 O O . ILE A 1 192 ? 3.599 -9.0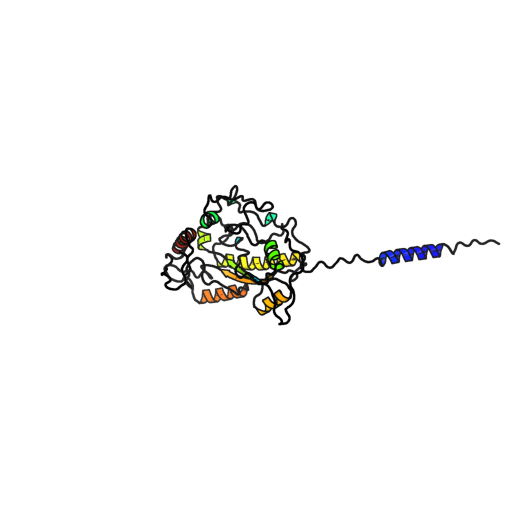05 -1.895 1.00 97.94 192 ILE A O 1
ATOM 1487 N N . ARG A 1 193 ? 5.315 -10.278 -2.567 1.00 98.31 193 ARG A N 1
ATOM 1488 C CA . ARG A 1 193 ? 5.095 -11.325 -1.550 1.00 98.31 193 ARG A CA 1
ATOM 1489 C C . ARG A 1 193 ? 5.215 -10.788 -0.124 1.00 98.31 193 ARG A C 1
ATOM 1491 O O . ARG A 1 193 ? 4.470 -11.224 0.756 1.00 98.31 193 ARG A O 1
ATOM 1498 N N . LEU A 1 194 ? 6.169 -9.889 0.123 1.00 98.56 194 LEU A N 1
ATOM 1499 C CA . LEU A 1 194 ? 6.361 -9.269 1.433 1.00 98.56 194 LEU A CA 1
ATOM 1500 C C . LEU A 1 194 ? 5.164 -8.389 1.803 1.00 98.56 194 LEU A C 1
ATOM 1502 O O . LEU A 1 194 ? 4.591 -8.569 2.874 1.00 98.56 194 LEU A O 1
ATOM 1506 N N . GLN A 1 195 ? 4.739 -7.509 0.902 1.00 98.69 195 GLN A N 1
ATOM 1507 C CA . GLN A 1 195 ? 3.602 -6.620 1.133 1.00 98.69 195 GLN A CA 1
ATOM 1508 C C . GLN A 1 195 ? 2.288 -7.397 1.311 1.00 98.69 195 GLN A C 1
ATOM 1510 O O . GLN A 1 195 ? 1.490 -7.074 2.195 1.00 98.69 195 GLN A O 1
ATOM 1515 N N . ALA A 1 196 ? 2.082 -8.477 0.544 1.00 98.75 196 ALA A N 1
ATOM 1516 C CA . ALA A 1 196 ? 0.939 -9.369 0.730 1.00 98.75 196 ALA A CA 1
ATOM 1517 C C . ALA A 1 196 ? 0.924 -9.941 2.155 1.00 98.75 196 ALA A C 1
ATOM 1519 O O . ALA A 1 196 ? -0.066 -9.789 2.871 1.00 98.75 196 ALA A O 1
ATOM 1520 N N . ARG A 1 197 ? 2.047 -10.529 2.600 1.00 98.75 197 ARG A N 1
ATOM 1521 C CA . ARG A 1 197 ? 2.211 -11.051 3.968 1.00 98.75 197 ARG A CA 1
ATOM 1522 C C . ARG A 1 197 ? 1.916 -9.980 5.015 1.00 98.75 197 ARG A C 1
ATOM 1524 O O . ARG A 1 197 ? 1.113 -10.222 5.908 1.00 98.75 197 ARG A O 1
ATOM 1531 N N . MET A 1 198 ? 2.495 -8.794 4.862 1.00 98.69 198 MET A N 1
ATOM 1532 C CA . MET A 1 198 ? 2.318 -7.704 5.820 1.00 98.69 198 MET A CA 1
ATOM 1533 C C . MET A 1 198 ? 0.883 -7.176 5.865 1.00 98.69 198 MET A C 1
ATOM 1535 O O . MET A 1 198 ? 0.429 -6.737 6.920 1.00 98.69 198 MET A O 1
ATOM 1539 N N . THR A 1 199 ? 0.119 -7.308 4.778 1.00 98.88 199 THR A N 1
ATOM 1540 C CA . THR A 1 199 ? -1.318 -7.004 4.796 1.00 98.88 199 THR A CA 1
ATOM 1541 C C . THR A 1 199 ? -2.091 -7.990 5.675 1.00 98.88 199 THR A C 1
ATOM 1543 O O . THR A 1 199 ? -2.957 -7.577 6.451 1.00 98.88 199 THR A O 1
ATOM 1546 N N . TYR A 1 200 ? -1.748 -9.282 5.634 1.00 98.88 200 TYR A N 1
ATOM 1547 C CA . TYR A 1 200 ? -2.295 -10.267 6.577 1.00 98.88 200 TYR A CA 1
ATOM 1548 C C . TYR A 1 200 ? -1.799 -10.030 8.014 1.00 98.88 200 TYR A C 1
ATOM 1550 O O . TYR A 1 200 ? -2.580 -10.193 8.955 1.00 98.88 200 TYR A O 1
ATOM 1558 N N . ASP A 1 201 ? -0.554 -9.586 8.199 1.00 98.88 201 ASP A N 1
ATOM 1559 C CA . ASP A 1 201 ? -0.024 -9.237 9.523 1.00 98.88 201 ASP A CA 1
ATOM 1560 C C . ASP A 1 201 ? -0.745 -8.019 10.117 1.00 98.88 201 ASP A C 1
ATOM 1562 O O . ASP A 1 201 ? -1.084 -8.024 11.300 1.00 98.88 201 ASP A O 1
ATOM 1566 N N . LEU A 1 202 ? -1.085 -7.014 9.304 1.00 98.88 202 LEU A N 1
ATOM 1567 C CA . LEU A 1 202 ? -1.925 -5.893 9.728 1.00 98.88 202 LEU A CA 1
ATOM 1568 C C . LEU A 1 202 ? -3.323 -6.358 10.131 1.00 98.88 202 LEU A C 1
ATOM 1570 O O . LEU A 1 202 ? -3.841 -5.918 11.157 1.00 98.88 202 LEU A O 1
ATOM 1574 N N . GLN A 1 203 ? -3.930 -7.278 9.377 1.00 98.88 203 GLN A N 1
ATOM 1575 C CA . GLN A 1 203 ? -5.201 -7.879 9.778 1.00 98.88 203 GLN A CA 1
ATOM 1576 C C . GLN A 1 203 ? -5.092 -8.538 11.164 1.00 98.88 203 GLN A C 1
ATOM 1578 O O . GLN A 1 203 ? -5.976 -8.347 12.002 1.00 98.88 203 GLN A O 1
ATOM 1583 N N . ALA A 1 204 ? -4.015 -9.288 11.415 1.00 98.81 204 ALA A N 1
ATOM 1584 C CA . ALA A 1 204 ? -3.762 -9.944 12.696 1.00 98.81 204 ALA A CA 1
ATOM 1585 C C . ALA A 1 204 ? -3.483 -8.939 13.830 1.00 98.81 204 ALA A C 1
ATOM 1587 O O . ALA A 1 204 ? -3.979 -9.109 14.945 1.00 98.81 204 ALA A O 1
ATOM 1588 N N . PHE A 1 205 ? -2.744 -7.867 13.543 1.00 98.56 205 PHE A N 1
ATOM 1589 C CA . PHE A 1 205 ? -2.493 -6.763 14.466 1.00 98.56 205 PHE A CA 1
ATOM 1590 C C . PHE A 1 205 ? -3.800 -6.063 14.868 1.00 98.56 205 PHE A C 1
ATOM 1592 O O . PHE A 1 205 ? -4.074 -5.885 16.057 1.00 98.56 205 PHE A O 1
ATOM 1599 N N . VAL A 1 206 ? -4.660 -5.751 13.892 1.00 98.56 206 VAL A N 1
ATOM 1600 C CA . VAL A 1 206 ? -5.998 -5.196 14.139 1.00 98.56 206 VAL A CA 1
ATOM 1601 C C . VAL A 1 206 ? -6.859 -6.184 14.923 1.00 98.56 206 VAL A C 1
ATOM 1603 O O . VAL A 1 206 ? -7.511 -5.795 15.882 1.00 98.56 206 VAL A O 1
ATOM 1606 N N . ASP A 1 207 ? -6.830 -7.473 14.600 1.00 98.50 207 ASP A N 1
ATOM 1607 C CA . ASP A 1 207 ? -7.535 -8.500 15.372 1.00 98.50 207 ASP A CA 1
ATOM 1608 C C . ASP A 1 207 ? -7.105 -8.535 16.842 1.00 98.50 207 ASP A C 1
ATOM 1610 O O . ASP A 1 207 ? -7.953 -8.534 17.737 1.00 98.50 207 ASP A O 1
ATOM 1614 N N . LYS A 1 208 ? -5.796 -8.501 17.114 1.00 97.56 208 LYS A N 1
ATOM 1615 C CA . LYS A 1 208 ? -5.241 -8.491 18.475 1.00 97.56 208 LYS A CA 1
ATOM 1616 C C . LYS A 1 208 ? -5.781 -7.320 19.299 1.00 97.56 208 LYS A C 1
ATOM 1618 O O . LYS A 1 208 ? -6.203 -7.530 20.435 1.00 97.56 208 LYS A O 1
ATOM 1623 N N . MET A 1 209 ? -5.845 -6.120 18.715 1.00 96.12 209 MET A N 1
ATOM 1624 C CA . MET A 1 209 ? -6.393 -4.928 19.379 1.00 96.12 209 MET A CA 1
ATOM 1625 C C . MET A 1 209 ? -7.888 -5.038 19.708 1.00 96.12 209 MET A C 1
ATOM 1627 O O . MET A 1 209 ? -8.372 -4.298 20.561 1.00 96.12 209 MET A O 1
ATOM 1631 N N . TYR A 1 210 ? -8.611 -5.938 19.041 1.00 96.25 210 TYR A N 1
ATOM 1632 C CA . TYR A 1 210 ? -10.062 -6.107 19.141 1.00 96.25 210 TYR A CA 1
ATOM 1633 C C . TYR A 1 210 ? -10.466 -7.431 19.816 1.00 96.25 210 TYR A C 1
ATOM 1635 O O . TYR A 1 210 ? -11.620 -7.851 19.750 1.00 96.25 210 TYR A O 1
ATOM 1643 N N . GLY A 1 211 ? -9.533 -8.093 20.509 1.00 95.19 211 GLY A N 1
ATOM 1644 C CA . GLY A 1 211 ? -9.816 -9.304 21.288 1.00 95.19 211 GLY A CA 1
ATOM 1645 C C . GLY A 1 211 ? -9.557 -10.624 20.557 1.00 95.19 211 GLY A C 1
ATOM 1646 O O . GLY A 1 211 ? -10.032 -11.667 21.002 1.00 95.19 211 GLY A O 1
ATOM 1647 N N . GLY A 1 212 ? -8.796 -10.599 19.462 1.00 96.25 212 GLY A N 1
ATOM 1648 C CA . GLY A 1 212 ? -8.264 -11.784 18.790 1.00 96.25 212 GLY A CA 1
ATOM 1649 C C . GLY A 1 212 ? -8.788 -11.996 17.370 1.00 96.25 212 GLY A C 1
ATOM 1650 O O . GLY A 1 212 ? -9.479 -11.159 16.792 1.00 96.25 212 GLY A O 1
ATOM 1651 N N . THR A 1 213 ? -8.427 -13.140 16.788 1.00 97.75 213 THR A N 1
ATOM 1652 C CA . THR A 1 213 ? -8.669 -13.470 15.375 1.00 97.75 213 THR A CA 1
ATOM 1653 C C . THR A 1 213 ? -10.125 -13.256 14.950 1.00 97.75 213 THR A C 1
ATOM 1655 O O . THR A 1 213 ? -11.062 -13.746 15.582 1.00 97.75 213 THR A O 1
ATOM 1658 N N . GLY A 1 214 ? -10.317 -12.531 13.848 1.00 96.50 214 GLY A N 1
ATOM 1659 C CA . GLY A 1 214 ? -11.620 -12.227 13.259 1.00 96.50 214 GLY A CA 1
ATOM 1660 C C . GLY A 1 214 ? -12.427 -11.137 13.969 1.00 96.50 214 GLY A C 1
ATOM 1661 O O . GLY A 1 214 ? -13.514 -10.795 13.489 1.00 96.50 214 GLY A O 1
ATOM 1662 N N . LYS A 1 215 ? -11.951 -10.599 15.099 1.00 97.00 215 LYS A N 1
ATOM 1663 C CA . LYS A 1 215 ? -12.678 -9.590 15.886 1.00 97.00 215 LYS A CA 1
ATOM 1664 C C . LYS A 1 215 ? -12.445 -8.161 15.404 1.00 97.00 215 LYS A C 1
ATOM 1666 O O . LYS A 1 215 ? -13.288 -7.306 15.650 1.00 97.00 215 LYS A O 1
ATOM 1671 N N . GLY A 1 216 ? -11.362 -7.925 14.674 1.00 97.81 216 GLY A N 1
ATOM 1672 C CA . GLY A 1 216 ? -11.018 -6.639 14.092 1.00 97.81 216 GLY A CA 1
ATOM 1673 C C . GLY A 1 216 ? -11.879 -6.239 12.891 1.00 97.81 216 GLY A C 1
ATOM 1674 O O . GLY A 1 216 ? -12.614 -7.043 12.303 1.00 97.81 216 GLY A O 1
ATOM 1675 N N . TRP A 1 217 ? -11.759 -4.968 12.507 1.00 98.31 217 TRP A N 1
ATOM 1676 C CA . TRP A 1 217 ? -12.526 -4.349 11.422 1.00 98.31 217 TRP A CA 1
ATOM 1677 C C . TRP A 1 217 ? -11.894 -4.493 10.033 1.00 98.31 217 TRP A C 1
ATOM 1679 O O . TRP A 1 217 ? -12.609 -4.426 9.044 1.00 98.31 217 TRP A O 1
ATOM 1689 N N . PHE A 1 218 ? -10.585 -4.708 9.924 1.00 98.81 218 PHE A N 1
ATOM 1690 C CA . PHE A 1 218 ? -9.869 -4.787 8.643 1.00 98.81 218 PHE A CA 1
ATOM 1691 C C . PHE A 1 218 ? -9.928 -6.210 8.089 1.00 98.81 218 PHE A C 1
ATOM 1693 O O . PHE A 1 218 ? -9.305 -7.065 8.705 1.00 98.81 218 PHE A O 1
ATOM 1700 N N . ARG A 1 219 ? -10.676 -6.524 7.020 1.00 98.81 219 ARG A N 1
ATOM 1701 C CA . ARG A 1 219 ? -10.784 -7.899 6.477 1.00 98.81 219 ARG A CA 1
ATOM 1702 C C . ARG A 1 219 ? -10.317 -7.984 5.031 1.00 98.81 219 ARG A C 1
ATOM 1704 O O . ARG A 1 219 ? -10.922 -7.360 4.166 1.00 98.81 219 ARG A O 1
ATOM 1711 N N . ILE A 1 220 ? -9.335 -8.837 4.761 1.00 98.88 220 ILE A N 1
ATOM 1712 C CA . ILE A 1 220 ? -8.938 -9.186 3.393 1.00 98.88 220 ILE A CA 1
ATOM 1713 C C . ILE A 1 220 ? -10.022 -10.068 2.769 1.00 98.88 220 ILE A C 1
ATOM 1715 O O . ILE A 1 220 ? -10.474 -11.039 3.385 1.00 98.88 220 ILE A O 1
ATOM 1719 N N . VAL A 1 221 ? -10.456 -9.717 1.561 1.00 98.81 221 VAL A N 1
ATOM 1720 C CA . VAL A 1 221 ? -11.506 -10.418 0.818 1.00 98.81 221 VAL A CA 1
ATOM 1721 C C . VAL A 1 221 ? -11.041 -10.793 -0.581 1.00 98.81 221 VAL A C 1
ATOM 1723 O O . VAL A 1 221 ? -10.211 -10.121 -1.185 1.00 98.81 221 VAL A O 1
ATOM 1726 N N . THR A 1 222 ? -11.607 -11.876 -1.103 1.00 98.62 222 THR A N 1
ATOM 1727 C CA . THR A 1 222 ? -11.183 -12.488 -2.369 1.00 98.62 222 THR A CA 1
ATOM 1728 C C . THR A 1 222 ? -12.294 -12.570 -3.413 1.00 98.62 222 THR A C 1
ATOM 1730 O O . THR A 1 222 ? -12.059 -13.011 -4.537 1.00 98.62 222 THR A O 1
ATOM 1733 N N . ASP A 1 223 ? -13.499 -12.117 -3.077 1.00 98.44 223 ASP A N 1
ATOM 1734 C CA . ASP A 1 223 ? -14.605 -11.992 -4.016 1.00 98.44 223 ASP A CA 1
ATOM 1735 C C . ASP A 1 223 ? -15.631 -10.949 -3.541 1.00 98.44 223 ASP A C 1
ATOM 1737 O O . ASP A 1 223 ? -15.621 -10.473 -2.400 1.00 98.44 223 ASP A O 1
ATOM 1741 N N . SER A 1 224 ? -16.541 -10.581 -4.445 1.00 97.31 224 SER A N 1
ATOM 1742 C CA . SER A 1 224 ? -17.533 -9.536 -4.182 1.00 97.31 224 SER A CA 1
ATOM 1743 C C . SER A 1 224 ? -18.653 -9.960 -3.219 1.00 97.31 224 SER A C 1
ATOM 1745 O O . SER A 1 224 ? -19.313 -9.095 -2.637 1.00 97.31 224 SER A O 1
ATOM 1747 N N . ALA A 1 225 ? -18.908 -11.259 -3.039 1.00 98.06 225 ALA A N 1
ATOM 1748 C CA . ALA A 1 225 ? -19.898 -11.744 -2.081 1.00 98.06 225 ALA A CA 1
ATOM 1749 C C . ALA A 1 225 ? -19.339 -11.648 -0.654 1.00 98.06 225 ALA A C 1
ATOM 1751 O O . ALA A 1 225 ? -20.001 -11.100 0.230 1.00 98.06 225 ALA A O 1
ATOM 1752 N N . GLN A 1 226 ? -18.091 -12.074 -0.452 1.00 98.50 226 GLN A N 1
ATOM 1753 C CA .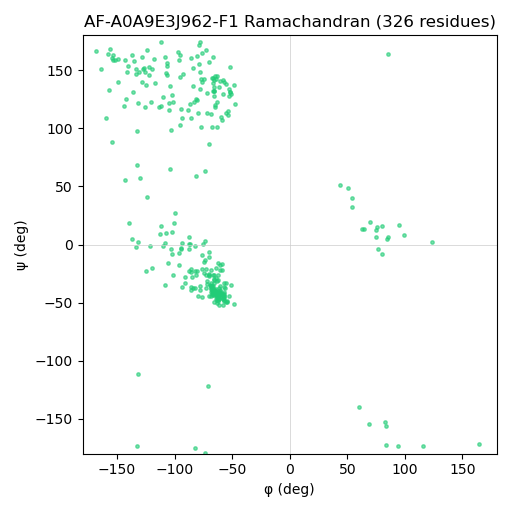 GLN A 1 226 ? -17.349 -11.916 0.794 1.00 98.50 226 GLN A CA 1
ATOM 1754 C C . GLN A 1 226 ? -17.204 -10.437 1.171 1.00 98.50 226 GLN A C 1
ATOM 1756 O O . GLN A 1 226 ? -17.457 -10.075 2.320 1.00 98.50 226 GLN A O 1
ATOM 1761 N N . ALA A 1 227 ? -16.881 -9.564 0.207 1.00 98.25 227 ALA A N 1
ATOM 1762 C CA . ALA A 1 227 ? -16.834 -8.118 0.430 1.00 98.25 227 ALA A CA 1
ATOM 1763 C C . ALA A 1 227 ? -18.160 -7.591 1.005 1.00 98.25 227 ALA A C 1
ATOM 1765 O O . ALA A 1 227 ? -18.170 -6.932 2.044 1.00 98.25 227 ALA A O 1
ATOM 1766 N N . ARG A 1 228 ? -19.300 -7.947 0.395 1.00 98.00 228 ARG A N 1
ATOM 1767 C CA . ARG A 1 228 ? -20.629 -7.546 0.890 1.00 98.00 228 ARG A CA 1
ATOM 1768 C C . ARG A 1 228 ? -20.916 -8.081 2.294 1.00 98.00 228 ARG A C 1
ATOM 1770 O O . ARG A 1 228 ? -21.423 -7.329 3.121 1.00 98.00 228 ARG A O 1
ATOM 1777 N N . GLN A 1 229 ? -20.554 -9.331 2.591 1.00 98.19 229 GLN A N 1
ATOM 1778 C CA . GLN A 1 229 ? -20.724 -9.917 3.929 1.00 98.19 229 GLN A CA 1
ATOM 1779 C C . GLN A 1 229 ? -19.907 -9.180 4.996 1.00 98.19 229 GLN A C 1
ATOM 1781 O O . GLN A 1 229 ? -20.416 -8.898 6.080 1.00 98.19 229 GLN A O 1
ATOM 1786 N N . VAL A 1 230 ? -18.648 -8.852 4.697 1.00 98.50 230 VAL A N 1
ATOM 1787 C CA . VAL A 1 230 ? -17.767 -8.076 5.582 1.00 98.50 230 VAL A CA 1
ATOM 1788 C C . VAL A 1 230 ? -18.346 -6.683 5.827 1.00 98.50 230 VAL A C 1
ATOM 1790 O O . VAL A 1 230 ? -18.458 -6.249 6.974 1.00 98.50 230 VAL A O 1
ATOM 1793 N N . ILE A 1 231 ? -18.790 -6.006 4.769 1.00 98.50 231 ILE A N 1
ATOM 1794 C CA . ILE A 1 231 ? -19.380 -4.669 4.865 1.00 98.50 231 ILE A CA 1
ATOM 1795 C C . ILE A 1 231 ? -20.680 -4.694 5.679 1.00 98.50 231 ILE A C 1
ATOM 1797 O O . ILE A 1 231 ? -20.903 -3.814 6.508 1.00 98.50 231 ILE A O 1
ATOM 1801 N N . GLN A 1 232 ? -21.517 -5.719 5.504 1.00 97.94 232 GLN A N 1
ATOM 1802 C CA . GLN A 1 232 ? -22.735 -5.904 6.295 1.00 97.94 232 GLN A CA 1
ATOM 1803 C C . GLN A 1 232 ? -22.428 -6.091 7.792 1.00 97.94 232 GLN A C 1
ATOM 1805 O O . GLN A 1 232 ? -23.206 -5.656 8.639 1.00 97.94 232 GLN A O 1
ATOM 1810 N N . GLN A 1 233 ? -21.275 -6.667 8.145 1.00 97.19 233 GLN A N 1
ATOM 1811 C CA . GLN A 1 233 ? -20.789 -6.737 9.533 1.00 97.19 233 GLN A CA 1
ATOM 1812 C C . GLN A 1 233 ? -20.235 -5.395 10.048 1.00 97.19 233 GLN A C 1
ATOM 1814 O O . GLN A 1 233 ? -19.765 -5.319 11.179 1.00 97.19 233 GLN A O 1
ATOM 1819 N N . GLY A 1 234 ? -20.262 -4.343 9.227 1.00 97.31 234 GLY A N 1
ATOM 1820 C CA . GLY A 1 234 ? -19.705 -3.024 9.514 1.00 97.31 234 GLY A CA 1
ATOM 1821 C C . GLY A 1 234 ? -18.190 -2.947 9.418 1.00 97.31 234 GLY A C 1
ATOM 1822 O O . GLY A 1 234 ? -17.609 -1.984 9.907 1.00 97.31 234 GLY A O 1
ATOM 1823 N N . LYS A 1 235 ? -17.542 -3.938 8.804 1.00 98.44 235 LYS A N 1
ATOM 1824 C CA . LYS A 1 235 ? -16.086 -4.041 8.667 1.00 98.44 235 LYS A CA 1
ATOM 1825 C C . LYS A 1 235 ? -15.613 -3.466 7.324 1.00 98.44 235 LYS A C 1
ATOM 1827 O O . LYS A 1 235 ? -16.410 -3.280 6.406 1.00 98.44 235 LYS A O 1
ATOM 1832 N N . LEU A 1 236 ? -14.320 -3.173 7.218 1.00 98.81 236 LEU A N 1
ATOM 1833 C CA . LEU A 1 236 ? -13.669 -2.771 5.973 1.00 98.81 236 LEU A CA 1
ATOM 1834 C C . LEU A 1 236 ? -13.335 -4.016 5.146 1.00 98.81 236 LEU A C 1
ATOM 1836 O O . LEU A 1 236 ? -12.645 -4.911 5.638 1.00 98.81 236 LEU A O 1
ATOM 1840 N N . ALA A 1 237 ? -13.803 -4.059 3.898 1.00 98.81 237 ALA A N 1
ATOM 1841 C CA . ALA A 1 237 ? -13.386 -5.055 2.921 1.00 98.81 237 ALA A CA 1
ATOM 1842 C C . ALA A 1 237 ? -12.125 -4.571 2.196 1.00 98.81 237 ALA A C 1
ATOM 1844 O O . ALA A 1 237 ? -12.128 -3.514 1.571 1.00 98.81 237 ALA A O 1
ATOM 1845 N N . VAL A 1 238 ? -11.052 -5.345 2.283 1.00 98.81 238 VAL A N 1
ATOM 1846 C CA . VAL A 1 238 ? -9.742 -5.017 1.723 1.00 98.81 238 VAL A CA 1
ATOM 1847 C C . VAL A 1 238 ? -9.456 -5.971 0.578 1.00 98.81 238 VAL A C 1
ATOM 1849 O O . VAL A 1 238 ? -9.418 -7.185 0.773 1.00 98.81 238 VAL A O 1
ATOM 1852 N N . VAL A 1 239 ? -9.285 -5.431 -0.619 1.00 98.88 239 VAL A N 1
ATOM 1853 C CA . VAL A 1 239 ? -8.975 -6.191 -1.829 1.00 98.88 239 VAL A CA 1
ATOM 1854 C C . VAL A 1 239 ? -7.491 -6.026 -2.111 1.00 98.88 239 VAL A C 1
ATOM 1856 O O . VAL A 1 239 ? -7.003 -4.902 -2.156 1.00 98.88 239 VAL A O 1
ATOM 1859 N N . LEU A 1 240 ? -6.772 -7.130 -2.301 1.00 98.81 240 LEU A N 1
ATOM 1860 C CA . LEU A 1 240 ? -5.381 -7.062 -2.737 1.00 98.81 240 LEU A CA 1
ATOM 1861 C C . LEU A 1 240 ? -5.322 -6.837 -4.250 1.00 98.81 240 LEU A C 1
ATOM 1863 O O . LEU A 1 240 ? -5.893 -7.618 -5.022 1.00 98.81 240 LEU A O 1
ATOM 1867 N N . GLY A 1 241 ? -4.628 -5.777 -4.647 1.00 98.38 241 GLY A N 1
ATOM 1868 C CA . GLY A 1 241 ? -4.246 -5.487 -6.022 1.00 98.38 241 GLY A CA 1
ATOM 1869 C C . GLY A 1 241 ? -2.733 -5.602 -6.222 1.00 98.38 241 GLY A C 1
ATOM 1870 O O . GLY A 1 241 ? -1.997 -5.833 -5.265 1.00 98.38 241 GLY A O 1
ATOM 1871 N N . VAL A 1 242 ? -2.252 -5.470 -7.454 1.00 98.00 242 VAL A N 1
ATOM 1872 C CA . VAL A 1 242 ? -0.814 -5.425 -7.772 1.00 98.00 242 VAL A CA 1
ATOM 1873 C C . VAL A 1 242 ? -0.569 -4.316 -8.777 1.00 98.00 242 VAL A C 1
ATOM 1875 O O . VAL A 1 242 ? -1.222 -4.274 -9.818 1.00 98.00 242 VAL A O 1
ATOM 1878 N N . GLU A 1 243 ? 0.426 -3.484 -8.493 1.00 95.88 243 GLU A N 1
ATOM 1879 C CA . GLU A 1 243 ? 0.868 -2.402 -9.363 1.00 95.88 243 GLU A CA 1
ATOM 1880 C C . GLU A 1 243 ? 2.389 -2.428 -9.496 1.00 95.88 243 GLU A C 1
ATOM 1882 O O . GLU A 1 243 ? 3.142 -1.956 -8.645 1.00 95.88 243 GLU A O 1
ATOM 1887 N N . THR A 1 244 ? 2.879 -3.031 -10.573 1.00 93.38 244 THR A N 1
ATOM 1888 C CA . THR A 1 244 ? 4.318 -3.191 -10.771 1.00 93.38 244 THR A CA 1
ATOM 1889 C C . THR A 1 244 ? 4.670 -3.182 -12.251 1.00 93.38 244 THR A C 1
ATOM 1891 O O . THR A 1 244 ? 3.791 -3.330 -13.100 1.00 93.38 244 THR A O 1
ATOM 1894 N N . SER A 1 245 ? 5.931 -2.905 -12.582 1.00 89.88 245 SER A N 1
ATOM 1895 C CA . SER A 1 245 ? 6.311 -2.646 -13.978 1.00 89.88 245 SER A CA 1
ATOM 1896 C C . SER A 1 245 ? 6.743 -3.907 -14.714 1.00 89.88 245 SER A C 1
ATOM 1898 O O . SER A 1 245 ? 6.530 -4.006 -15.912 1.00 89.88 245 SER A O 1
ATOM 1900 N N . GLU A 1 246 ? 7.276 -4.901 -14.023 1.00 90.81 246 GLU A N 1
ATOM 1901 C CA . GLU A 1 246 ? 7.818 -6.140 -14.577 1.00 90.81 246 GLU A CA 1
ATOM 1902 C C . GLU A 1 246 ? 7.233 -7.362 -13.837 1.00 90.81 246 GLU A C 1
ATOM 1904 O O . GLU A 1 246 ? 7.976 -8.196 -13.298 1.00 90.81 246 GLU A O 1
ATOM 1909 N N . PRO A 1 247 ? 5.892 -7.517 -13.802 1.00 91.19 247 PRO A N 1
ATOM 1910 C CA . PRO A 1 247 ? 5.268 -8.612 -13.075 1.00 91.19 247 PRO A CA 1
ATOM 1911 C C . PRO A 1 247 ? 5.789 -9.959 -13.571 1.00 91.19 247 PRO A C 1
ATOM 1913 O O . PRO A 1 247 ? 5.986 -10.169 -14.769 1.00 91.19 247 PRO A O 1
ATOM 1916 N N . PHE A 1 248 ? 6.024 -10.884 -12.639 1.00 92.44 248 PHE A N 1
ATOM 1917 C CA . PHE A 1 248 ? 6.553 -12.227 -12.929 1.00 92.44 248 PHE A CA 1
ATOM 1918 C C . PHE A 1 248 ? 7.977 -12.228 -13.516 1.00 92.44 248 PHE A C 1
ATOM 1920 O O . PHE A 1 248 ? 8.428 -13.248 -14.032 1.00 92.44 248 PHE A O 1
ATOM 1927 N N . GLY A 1 249 ? 8.685 -11.092 -13.453 1.00 86.31 249 GLY A N 1
ATOM 1928 C CA . GLY A 1 249 ? 9.946 -10.880 -14.164 1.00 86.31 249 GLY A CA 1
ATOM 1929 C C . GLY A 1 249 ? 9.753 -10.643 -15.665 1.00 86.31 249 GLY A C 1
ATOM 1930 O O . GLY A 1 249 ? 10.721 -10.687 -16.426 1.00 86.31 249 GLY A O 1
ATOM 1931 N N . CYS A 1 250 ? 8.515 -10.403 -16.112 1.00 90.94 250 CYS A N 1
ATOM 1932 C CA . CYS A 1 250 ? 8.163 -10.269 -17.518 1.00 90.94 250 CYS A CA 1
ATOM 1933 C C . CYS A 1 250 ? 8.461 -8.878 -18.087 1.00 90.94 250 CYS A C 1
ATOM 1935 O O . CYS A 1 250 ? 7.594 -8.180 -18.613 1.00 90.94 250 CYS A O 1
ATOM 1937 N N . LYS A 1 251 ? 9.729 -8.486 -18.006 1.00 90.44 251 LYS A N 1
ATOM 1938 C CA . LYS A 1 251 ? 10.240 -7.278 -18.646 1.00 90.44 251 LYS A CA 1
ATOM 1939 C C . LYS A 1 251 ? 10.471 -7.467 -20.141 1.00 90.44 251 LYS A C 1
ATOM 1941 O O . LYS A 1 251 ? 10.401 -8.580 -20.669 1.00 90.44 251 LYS A O 1
ATOM 1946 N N . GLN A 1 252 ? 10.819 -6.378 -20.814 1.00 91.75 252 GLN A N 1
ATOM 1947 C CA . GLN A 1 252 ? 11.314 -6.404 -22.187 1.00 91.75 252 GLN A CA 1
ATOM 1948 C C . GLN A 1 252 ? 12.724 -5.817 -22.280 1.00 91.75 252 GLN A C 1
ATOM 1950 O O . GLN A 1 252 ? 13.090 -4.952 -21.491 1.00 91.75 252 GLN A O 1
ATOM 1955 N N . ILE A 1 253 ? 13.512 -6.287 -23.246 1.00 93.19 253 ILE A N 1
ATOM 1956 C CA . ILE A 1 253 ? 14.791 -5.683 -23.639 1.00 93.19 253 ILE A CA 1
ATOM 1957 C C . ILE A 1 253 ? 14.787 -5.560 -25.160 1.00 93.19 253 ILE A C 1
ATOM 1959 O O . ILE A 1 253 ? 14.660 -6.570 -25.846 1.00 93.19 253 ILE A O 1
ATOM 1963 N N . LEU A 1 254 ? 14.938 -4.342 -25.682 1.00 92.75 254 LEU A N 1
ATOM 1964 C CA . LEU A 1 254 ? 14.908 -4.027 -27.113 1.00 92.75 254 LEU A CA 1
ATOM 1965 C C . LEU A 1 254 ? 13.666 -4.611 -27.809 1.00 92.75 254 LEU A C 1
ATOM 1967 O O . LEU A 1 254 ? 13.787 -5.293 -28.824 1.00 92.75 254 LEU A O 1
ATOM 1971 N N . ASP A 1 255 ? 12.484 -4.386 -27.225 1.00 89.38 255 ASP A N 1
ATOM 1972 C CA . ASP A 1 255 ? 11.195 -4.932 -27.678 1.00 89.38 255 ASP A CA 1
ATOM 1973 C C . ASP A 1 255 ? 11.096 -6.480 -27.643 1.00 89.38 255 ASP A C 1
ATOM 1975 O O . ASP A 1 255 ? 10.161 -7.065 -28.193 1.00 89.38 255 ASP A O 1
ATOM 1979 N N . ILE A 1 256 ? 12.030 -7.176 -26.977 1.00 92.88 256 ILE A N 1
ATOM 1980 C CA . ILE A 1 256 ? 12.009 -8.637 -26.805 1.00 92.88 256 ILE A CA 1
ATOM 1981 C C . ILE A 1 256 ? 11.581 -8.979 -25.379 1.00 92.88 256 ILE A C 1
ATOM 1983 O O . ILE A 1 256 ? 12.299 -8.699 -24.413 1.00 92.88 256 ILE A O 1
ATOM 1987 N N . GLY A 1 257 ? 10.430 -9.639 -25.246 1.00 94.25 257 GLY A N 1
ATOM 1988 C CA . GLY A 1 257 ? 9.935 -10.133 -23.964 1.00 94.25 257 GLY A CA 1
ATOM 1989 C C . GLY A 1 257 ? 10.879 -11.151 -23.321 1.00 94.25 257 GLY A C 1
ATOM 1990 O O . GLY A 1 257 ? 11.390 -12.050 -23.987 1.00 94.25 257 GLY A O 1
ATOM 1991 N N . GLN A 1 258 ? 11.106 -11.003 -22.018 1.00 94.88 258 GLN A N 1
ATOM 1992 C CA . GLN A 1 258 ? 12.022 -11.836 -21.230 1.00 94.88 258 GLN A CA 1
ATOM 1993 C C . GLN A 1 258 ? 11.294 -12.912 -20.412 1.00 94.88 258 GLN A C 1
ATOM 1995 O O . GLN A 1 258 ? 11.854 -13.458 -19.466 1.00 94.88 258 GLN A O 1
ATOM 2000 N N . CYS A 1 259 ? 10.048 -13.225 -20.771 1.00 94.62 259 CYS A N 1
ATOM 2001 C CA . CYS A 1 259 ? 9.257 -14.265 -20.128 1.00 94.62 259 CYS A CA 1
ATOM 2002 C C . CYS A 1 259 ? 8.545 -15.147 -21.153 1.00 94.62 259 CYS A C 1
ATOM 2004 O O . CYS A 1 259 ? 8.307 -14.752 -22.298 1.00 94.62 259 CYS A O 1
ATOM 2006 N N . SER A 1 260 ? 8.184 -16.352 -20.727 1.00 95.38 260 SER A N 1
ATOM 2007 C CA . SER A 1 260 ? 7.309 -17.243 -21.479 1.00 95.38 260 SER A CA 1
ATOM 2008 C C . SER A 1 260 ? 5.863 -17.139 -20.993 1.00 95.38 260 SER A C 1
ATOM 2010 O O . SER A 1 260 ? 5.580 -16.680 -19.887 1.00 95.38 260 SER A O 1
ATOM 2012 N N . LYS A 1 261 ? 4.926 -17.667 -21.786 1.00 95.69 261 LYS A N 1
ATOM 2013 C CA . LYS A 1 261 ? 3.536 -17.834 -21.344 1.00 95.69 261 LYS A CA 1
ATOM 2014 C C . LYS A 1 261 ? 3.431 -18.659 -20.051 1.00 95.69 261 LYS A C 1
ATOM 2016 O O . LYS A 1 261 ? 2.618 -18.337 -19.198 1.00 95.69 261 LYS A O 1
ATOM 2021 N N . ALA A 1 262 ? 4.269 -19.684 -19.894 1.00 96.88 262 ALA A N 1
ATOM 2022 C CA . ALA A 1 262 ? 4.261 -20.523 -18.698 1.00 96.88 262 ALA A CA 1
ATOM 2023 C C . ALA A 1 262 ? 4.687 -19.749 -17.438 1.00 96.88 262 ALA A C 1
ATOM 2025 O O . ALA A 1 262 ? 4.170 -20.018 -16.356 1.00 96.88 262 ALA A O 1
ATOM 2026 N N . ASP A 1 263 ? 5.592 -18.774 -17.576 1.00 95.25 263 ASP A N 1
ATOM 2027 C CA . ASP A 1 263 ? 5.993 -17.902 -16.466 1.00 95.25 263 ASP A CA 1
ATOM 2028 C C . ASP A 1 263 ? 4.844 -16.977 -16.050 1.00 95.25 263 ASP A C 1
ATOM 2030 O O . ASP A 1 263 ? 4.591 -16.813 -14.857 1.00 95.25 263 ASP A O 1
ATOM 2034 N N . ILE A 1 264 ? 4.106 -16.439 -17.029 1.00 95.38 264 ILE A N 1
ATOM 2035 C CA . ILE A 1 264 ? 2.908 -15.622 -16.791 1.00 95.38 264 ILE A CA 1
ATOM 2036 C C . ILE A 1 264 ? 1.827 -16.449 -16.092 1.00 95.38 264 ILE A C 1
ATOM 2038 O O . ILE A 1 264 ? 1.318 -16.022 -15.060 1.00 95.38 264 ILE A O 1
ATOM 2042 N N . ASP A 1 265 ? 1.501 -17.636 -16.615 1.00 97.00 265 ASP A N 1
ATOM 2043 C CA . ASP A 1 265 ? 0.470 -18.511 -16.042 1.00 97.00 265 ASP A CA 1
ATOM 2044 C C . ASP A 1 265 ? 0.811 -18.861 -14.578 1.00 97.00 265 ASP A C 1
ATOM 2046 O O . ASP A 1 265 ? -0.011 -18.682 -13.679 1.00 97.00 265 ASP A O 1
ATOM 2050 N N . LYS A 1 266 ? 2.068 -19.244 -14.305 1.00 97.50 266 LYS A N 1
ATOM 2051 C CA . LYS A 1 266 ? 2.555 -19.517 -12.943 1.00 97.50 266 LYS A CA 1
ATOM 2052 C C . LYS A 1 266 ? 2.474 -18.289 -12.033 1.00 97.50 266 LYS A C 1
ATOM 2054 O O . LYS A 1 266 ? 2.153 -18.414 -10.851 1.00 97.50 266 LYS A O 1
ATOM 2059 N N . GLY A 1 267 ? 2.813 -17.117 -12.558 1.00 96.31 267 GLY A N 1
ATOM 2060 C CA . GLY A 1 267 ? 2.768 -15.861 -11.824 1.00 96.31 267 GLY A CA 1
ATOM 2061 C C . GLY A 1 267 ? 1.346 -15.439 -11.451 1.00 96.31 267 GLY A C 1
ATOM 2062 O O . GLY A 1 267 ? 1.101 -15.032 -10.314 1.00 96.31 267 GLY A O 1
ATOM 2063 N N . LEU A 1 268 ? 0.395 -15.593 -12.375 1.00 97.12 268 LEU A N 1
ATOM 2064 C CA . LEU A 1 268 ? -1.025 -15.347 -12.124 1.00 97.12 268 LEU A CA 1
ATOM 2065 C C . LEU A 1 268 ? -1.581 -16.305 -11.064 1.00 97.12 268 LEU A C 1
ATOM 2067 O O . LEU A 1 268 ? -2.262 -15.849 -10.144 1.00 97.12 268 LEU A O 1
ATOM 2071 N N . ASP A 1 269 ? -1.242 -17.595 -11.143 1.00 98.31 269 ASP A N 1
ATOM 2072 C CA . ASP A 1 269 ? -1.617 -18.590 -10.129 1.00 98.31 269 ASP A CA 1
ATOM 2073 C C . ASP A 1 269 ? -1.061 -18.224 -8.745 1.00 98.31 269 ASP A C 1
ATOM 2075 O O . ASP A 1 269 ? -1.768 -18.307 -7.736 1.00 98.31 269 ASP A O 1
ATOM 2079 N N . GLU A 1 270 ? 0.196 -17.775 -8.684 1.00 98.12 270 GLU A N 1
ATOM 2080 C CA . GLU A 1 270 ? 0.821 -17.317 -7.445 1.00 98.12 270 GLU A CA 1
ATOM 2081 C C . GLU A 1 270 ? 0.090 -16.107 -6.849 1.00 98.12 270 GLU A C 1
ATOM 2083 O O . GLU A 1 270 ? -0.298 -16.146 -5.678 1.00 98.12 270 GLU A O 1
ATOM 2088 N N . LEU A 1 271 ? -0.138 -15.048 -7.633 1.00 98.00 271 LEU A N 1
ATOM 2089 C CA . LEU A 1 271 ? -0.848 -13.858 -7.155 1.00 98.00 271 LEU A CA 1
ATOM 2090 C C . LEU A 1 271 ? -2.267 -14.202 -6.697 1.00 98.00 271 LEU A C 1
ATOM 2092 O O . LEU A 1 271 ? -2.699 -13.771 -5.622 1.00 98.00 271 LEU A O 1
ATOM 2096 N N . TYR A 1 272 ? -2.979 -15.032 -7.460 1.00 98.38 272 TYR A N 1
ATOM 2097 C CA . TYR A 1 272 ? -4.309 -15.492 -7.081 1.00 98.38 272 TYR A CA 1
ATOM 2098 C C . TYR A 1 272 ? -4.284 -16.263 -5.753 1.00 98.38 272 TYR A C 1
ATOM 2100 O O . TYR A 1 272 ? -5.161 -16.047 -4.907 1.00 98.38 272 TYR A O 1
ATOM 2108 N N . GLY A 1 273 ? -3.262 -17.103 -5.544 1.00 98.38 273 GLY A N 1
ATOM 2109 C CA . GLY A 1 273 ? -3.010 -17.845 -4.307 1.00 98.38 273 GLY A CA 1
ATOM 2110 C C . GLY A 1 273 ? -2.671 -16.964 -3.100 1.00 98.38 273 GLY A C 1
ATOM 2111 O O . GLY A 1 273 ? -3.045 -17.304 -1.979 1.00 98.38 273 GLY A O 1
ATOM 2112 N N . LEU A 1 274 ? -2.043 -15.801 -3.312 1.00 98.31 274 LEU A N 1
ATOM 2113 C CA . LEU A 1 274 ? -1.832 -14.781 -2.271 1.00 98.31 274 LEU A CA 1
ATOM 2114 C C . LEU A 1 274 ? -3.122 -14.018 -1.907 1.00 98.31 274 LEU A C 1
ATOM 2116 O O . LEU A 1 274 ? -3.169 -13.333 -0.882 1.00 98.31 274 LEU A O 1
ATOM 2120 N N . GLY A 1 275 ? -4.174 -14.146 -2.719 1.00 98.38 275 GLY A N 1
ATOM 2121 C CA . GLY A 1 275 ? -5.454 -13.458 -2.542 1.00 98.38 275 GLY A CA 1
ATOM 2122 C C . GLY A 1 275 ? -5.626 -12.209 -3.410 1.00 98.38 275 GLY A C 1
ATOM 2123 O O . GLY A 1 275 ? -6.612 -11.498 -3.236 1.00 98.38 275 GLY A O 1
ATOM 2124 N N . VAL A 1 276 ? -4.715 -11.946 -4.354 1.00 98.50 276 VAL A N 1
ATOM 2125 C CA . VAL A 1 276 ? -4.818 -10.818 -5.294 1.00 98.50 276 VAL A CA 1
ATOM 2126 C C . VAL A 1 276 ? -6.014 -11.007 -6.225 1.00 98.50 276 VAL A C 1
ATOM 2128 O O . VAL A 1 276 ? -6.258 -12.110 -6.723 1.00 98.50 276 VAL A O 1
ATOM 2131 N N . ARG A 1 277 ? -6.787 -9.939 -6.445 1.00 97.94 277 ARG A N 1
ATOM 2132 C CA . ARG A 1 277 ? -7.994 -9.931 -7.297 1.00 97.94 277 ARG A CA 1
ATOM 2133 C C . ARG A 1 277 ? -8.076 -8.749 -8.263 1.00 97.94 277 ARG A C 1
ATOM 2135 O O . ARG A 1 277 ? -9.015 -8.695 -9.051 1.00 97.94 277 ARG A O 1
ATOM 2142 N N . SER A 1 278 ? -7.107 -7.841 -8.218 1.00 95.50 278 SER A N 1
ATOM 2143 C CA . SER A 1 278 ? -6.916 -6.757 -9.185 1.00 95.50 278 SER A CA 1
ATOM 2144 C C . SER A 1 278 ? -5.444 -6.697 -9.585 1.00 95.50 278 SER A C 1
ATOM 2146 O O . SER A 1 278 ? -4.585 -7.100 -8.803 1.00 95.50 278 SER A O 1
ATOM 2148 N N . MET A 1 279 ? -5.137 -6.240 -10.794 1.00 94.25 279 MET A N 1
ATOM 2149 C CA . MET A 1 279 ? -3.756 -6.095 -11.247 1.00 94.25 279 MET A CA 1
ATOM 2150 C C . MET A 1 279 ? -3.652 -5.073 -12.377 1.00 94.25 279 MET A C 1
ATOM 2152 O O . MET A 1 279 ? -4.381 -5.161 -13.367 1.00 94.25 279 MET A O 1
ATOM 2156 N N . PHE A 1 280 ? -2.685 -4.169 -12.259 1.00 92.31 280 PHE A N 1
ATOM 2157 C CA . PHE A 1 280 ? -2.175 -3.374 -13.367 1.00 92.31 280 PHE A CA 1
ATOM 2158 C C . PHE A 1 280 ? -1.127 -4.195 -14.127 1.00 92.31 280 PHE A C 1
ATOM 2160 O O . PHE A 1 280 ? -0.150 -4.668 -13.549 1.00 92.31 280 PHE A O 1
ATOM 2167 N N . LEU A 1 281 ? -1.349 -4.404 -15.428 1.00 88.56 281 LEU A N 1
ATOM 2168 C CA . LEU A 1 281 ? -0.469 -5.230 -16.269 1.00 88.56 281 LEU A CA 1
ATOM 2169 C C . LEU A 1 281 ? 0.877 -4.559 -16.580 1.00 88.56 281 LEU A C 1
ATOM 2171 O O . LEU A 1 281 ? 1.863 -5.251 -16.821 1.00 88.56 281 LEU A O 1
ATOM 2175 N N . CYS A 1 282 ? 0.911 -3.230 -16.571 1.00 86.94 282 CYS A N 1
ATOM 2176 C CA . CYS A 1 282 ? 2.103 -2.392 -16.658 1.00 86.94 282 CYS A CA 1
ATOM 2177 C C . CYS A 1 282 ? 1.897 -1.171 -15.768 1.00 86.94 282 CYS A C 1
ATOM 2179 O O . CYS A 1 282 ? 0.762 -0.809 -15.447 1.00 86.94 282 CYS A O 1
ATOM 2181 N N . HIS A 1 283 ? 3.007 -0.547 -15.383 1.00 88.12 283 HIS A N 1
ATOM 2182 C CA . HIS A 1 283 ? 2.985 0.659 -14.570 1.00 88.12 283 HIS A CA 1
ATOM 2183 C C . HIS A 1 283 ? 3.898 1.749 -15.149 1.00 88.12 283 HIS A C 1
ATOM 2185 O O . HIS A 1 283 ? 3.561 2.293 -16.187 1.00 88.12 283 HIS A O 1
ATOM 2191 N N . LYS A 1 284 ? 5.020 2.110 -14.513 1.00 86.81 284 LYS A N 1
ATOM 2192 C CA . LYS A 1 284 ? 5.884 3.217 -14.972 1.00 86.81 284 LYS A CA 1
ATOM 2193 C C . LYS A 1 284 ? 6.758 2.868 -16.177 1.00 86.81 284 LYS A C 1
ATOM 2195 O O . LYS A 1 284 ? 7.211 3.781 -16.859 1.00 86.81 284 LYS A O 1
ATOM 2200 N N . PHE A 1 285 ? 7.012 1.581 -16.427 1.00 89.38 285 PHE A N 1
ATOM 2201 C CA . PHE A 1 285 ? 7.839 1.115 -17.545 1.00 89.38 285 PHE A CA 1
ATOM 2202 C C . PHE A 1 285 ? 7.088 0.163 -18.464 1.00 89.38 285 PHE A C 1
ATOM 2204 O O . PHE A 1 285 ? 6.259 -0.630 -18.005 1.00 89.38 285 PHE A O 1
ATOM 2211 N N . ASP A 1 286 ? 7.412 0.239 -19.755 1.00 90.06 286 ASP A N 1
ATOM 2212 C CA . ASP A 1 286 ? 6.929 -0.725 -20.729 1.00 90.06 286 ASP A CA 1
ATOM 2213 C C . ASP A 1 286 ? 7.496 -2.098 -20.381 1.00 90.06 286 ASP A C 1
ATOM 2215 O O . ASP A 1 286 ? 8.661 -2.256 -20.003 1.00 90.06 286 ASP A O 1
ATOM 2219 N N . ASN A 1 287 ? 6.677 -3.118 -20.572 1.00 90.44 287 ASN A N 1
ATOM 2220 C CA . ASN A 1 287 ? 7.070 -4.499 -20.351 1.00 90.44 287 ASN A CA 1
ATOM 2221 C C . ASN A 1 287 ? 6.632 -5.357 -21.538 1.00 90.44 287 ASN A C 1
ATOM 2223 O O . ASN A 1 287 ? 6.192 -4.830 -22.558 1.00 90.44 287 ASN A O 1
ATOM 2227 N N . ALA A 1 288 ? 6.787 -6.677 -21.458 1.00 91.38 288 ALA A N 1
ATOM 2228 C CA . ALA A 1 288 ? 6.432 -7.535 -22.591 1.00 91.38 288 ALA A CA 1
ATOM 2229 C C . ALA A 1 288 ? 4.910 -7.635 -22.844 1.00 91.38 288 ALA A C 1
ATOM 2231 O O . ALA A 1 288 ? 4.494 -8.265 -23.815 1.00 91.38 288 ALA A O 1
ATOM 2232 N N . LEU A 1 289 ? 4.085 -7.070 -21.957 1.00 90.56 289 LEU A N 1
ATOM 2233 C CA . LEU A 1 289 ? 2.629 -7.202 -21.936 1.00 90.56 289 LEU A CA 1
ATOM 2234 C C . LEU A 1 289 ? 1.919 -5.913 -22.364 1.00 90.56 289 LEU A C 1
ATOM 2236 O O . LEU A 1 289 ? 0.867 -5.991 -22.997 1.00 90.56 289 LEU A O 1
ATOM 2240 N N . CYS A 1 290 ? 2.463 -4.739 -22.033 1.00 88.69 290 CYS A N 1
ATOM 2241 C CA . CYS A 1 290 ? 1.916 -3.457 -22.466 1.00 88.69 290 CYS A CA 1
ATOM 2242 C C . CYS A 1 290 ? 2.929 -2.307 -22.441 1.00 88.69 290 CYS A C 1
ATOM 2244 O O . CYS A 1 290 ? 3.996 -2.396 -21.830 1.00 88.69 290 CYS A O 1
ATOM 2246 N N . GLY A 1 291 ? 2.559 -1.232 -23.142 1.00 88.00 291 GLY A N 1
ATOM 2247 C CA . GLY A 1 291 ? 3.200 0.075 -23.047 1.00 88.00 291 GLY A CA 1
ATOM 2248 C C . GLY A 1 291 ? 2.455 1.000 -22.083 1.00 88.00 291 GLY A C 1
ATOM 2249 O O . GLY A 1 291 ? 1.273 0.784 -21.799 1.00 88.00 291 GLY A O 1
ATOM 2250 N N . VAL A 1 292 ? 3.147 2.018 -21.581 1.00 86.31 292 VAL A N 1
ATOM 2251 C CA . VAL A 1 292 ? 2.671 2.858 -20.476 1.00 86.31 292 VAL A CA 1
ATOM 2252 C C . VAL A 1 292 ? 2.227 4.243 -20.925 1.00 86.31 292 VAL A C 1
ATOM 2254 O O . VAL A 1 292 ? 2.678 4.779 -21.938 1.00 86.31 292 VAL A O 1
ATOM 2257 N N . ARG A 1 293 ? 1.354 4.858 -20.123 1.00 79.75 293 ARG A N 1
ATOM 2258 C CA . ARG A 1 293 ? 1.097 6.299 -20.201 1.00 79.75 293 ARG A CA 1
ATOM 2259 C C . ARG A 1 293 ? 2.243 7.033 -19.505 1.00 79.75 293 ARG A C 1
ATOM 2261 O O . ARG A 1 293 ? 2.622 6.655 -18.400 1.00 79.75 293 ARG A O 1
ATOM 2268 N N . PHE A 1 294 ? 2.772 8.075 -20.137 1.00 78.50 294 PHE A N 1
ATOM 2269 C CA . PHE A 1 294 ? 3.909 8.825 -19.612 1.00 78.50 294 PHE A CA 1
ATOM 2270 C C . PHE A 1 294 ? 3.515 9.798 -18.492 1.00 78.50 294 PHE A C 1
ATOM 2272 O O . PHE A 1 294 ? 2.398 10.326 -18.451 1.00 78.50 294 PHE A O 1
ATOM 2279 N N . ASP A 1 295 ? 4.452 10.011 -17.568 1.00 82.38 295 ASP A N 1
ATOM 2280 C CA . ASP A 1 295 ? 4.382 11.091 -16.582 1.00 82.38 295 ASP A CA 1
ATOM 2281 C C . ASP A 1 295 ? 4.795 12.426 -17.221 1.00 82.38 295 ASP A C 1
ATOM 2283 O O . ASP A 1 295 ? 5.560 12.448 -18.186 1.00 82.38 295 ASP A O 1
ATOM 2287 N N . GLU A 1 296 ? 4.325 13.535 -16.650 1.00 81.06 296 GLU A N 1
ATOM 2288 C CA . GLU A 1 296 ? 4.651 14.894 -17.105 1.00 81.06 296 GLU A CA 1
ATOM 2289 C C . GLU A 1 296 ? 5.954 15.419 -16.485 1.00 81.06 296 GLU A C 1
ATOM 2291 O O . GLU A 1 296 ? 6.422 14.965 -15.431 1.00 81.06 296 GLU A O 1
ATOM 2296 N N . GLY A 1 297 ? 6.525 16.442 -17.122 1.00 82.44 297 GLY A N 1
ATOM 2297 C CA . GLY A 1 297 ? 7.568 17.283 -16.535 1.00 82.44 297 GLY A CA 1
ATOM 2298 C C . GLY A 1 297 ? 8.858 16.553 -16.124 1.00 82.44 297 GLY A C 1
ATOM 2299 O O . GLY A 1 297 ? 9.396 15.700 -16.839 1.00 82.44 297 GLY A O 1
ATOM 2300 N N . GLY A 1 298 ? 9.410 16.950 -14.970 1.00 78.50 298 GLY A N 1
ATOM 2301 C CA . GLY A 1 298 ? 10.683 16.428 -14.459 1.00 78.50 298 GLY A CA 1
ATOM 2302 C C . GLY A 1 298 ? 10.624 14.939 -14.113 1.00 78.50 298 GLY A C 1
ATOM 2303 O O . GLY A 1 298 ? 11.547 14.194 -14.453 1.00 78.50 298 GLY A O 1
ATOM 2304 N N . LEU A 1 299 ? 9.509 14.494 -13.521 1.00 80.56 299 LEU A N 1
ATOM 2305 C CA . LEU A 1 299 ? 9.267 13.085 -13.224 1.00 80.56 299 LEU A CA 1
ATOM 2306 C C . LEU A 1 299 ? 9.218 12.263 -14.516 1.00 80.56 299 LEU A C 1
ATOM 2308 O O . LEU A 1 299 ? 9.952 11.285 -14.627 1.00 80.56 299 LEU A O 1
ATOM 2312 N N . GLY A 1 300 ? 8.457 12.705 -15.522 1.00 85.25 300 GLY A N 1
ATOM 2313 C CA . GLY A 1 300 ? 8.411 12.065 -16.841 1.00 85.25 300 GLY A CA 1
ATOM 2314 C C . GLY A 1 300 ? 9.782 11.875 -17.471 1.00 85.25 300 GLY A C 1
ATOM 2315 O O . GLY A 1 300 ? 10.112 10.789 -17.943 1.00 85.25 300 GLY A O 1
ATOM 2316 N N . THR A 1 301 ? 10.630 12.901 -17.400 1.00 85.94 301 THR A N 1
ATOM 2317 C CA . THR A 1 301 ? 12.005 12.822 -17.911 1.00 85.94 301 THR A CA 1
ATOM 2318 C C . THR A 1 301 ? 12.831 11.773 -17.161 1.00 85.94 301 THR A C 1
ATOM 2320 O O . THR A 1 301 ? 13.494 10.946 -17.790 1.00 85.94 301 THR A O 1
ATOM 2323 N N . ALA A 1 302 ? 12.786 11.775 -15.825 1.00 85.56 302 ALA A N 1
ATOM 2324 C CA . ALA A 1 302 ? 13.526 10.820 -15.002 1.00 85.56 302 ALA A CA 1
ATOM 2325 C C . ALA A 1 302 ? 13.051 9.374 -15.227 1.00 85.56 302 ALA A C 1
ATOM 2327 O O . ALA A 1 302 ? 13.871 8.466 -15.388 1.00 85.56 302 ALA A O 1
ATOM 2328 N N . ILE A 1 303 ? 11.734 9.167 -15.304 1.00 88.50 303 ILE A N 1
ATOM 2329 C CA . ILE A 1 303 ? 11.133 7.863 -15.583 1.00 88.50 303 ILE A CA 1
ATOM 2330 C C . ILE A 1 303 ? 11.497 7.404 -16.999 1.00 88.50 303 ILE A C 1
ATOM 2332 O O . ILE A 1 303 ? 11.915 6.265 -17.156 1.00 88.50 303 ILE A O 1
ATOM 2336 N N . ASN A 1 304 ? 11.480 8.262 -18.021 1.00 90.75 304 ASN A N 1
ATOM 2337 C CA . ASN A 1 304 ? 11.857 7.850 -19.380 1.00 90.75 304 ASN A CA 1
ATOM 2338 C C . ASN A 1 304 ? 13.349 7.454 -19.499 1.00 90.75 304 ASN A C 1
ATOM 2340 O O . ASN A 1 304 ? 13.717 6.572 -20.276 1.00 90.75 304 ASN A O 1
ATOM 2344 N N . VAL A 1 305 ? 14.234 8.049 -18.689 1.00 89.88 305 VAL A N 1
ATOM 2345 C CA . VAL A 1 305 ? 15.620 7.561 -18.558 1.00 89.88 305 VAL A CA 1
ATOM 2346 C C . VAL A 1 305 ? 15.650 6.184 -17.889 1.00 89.88 305 VAL A C 1
ATOM 2348 O O . VAL A 1 305 ? 16.349 5.290 -18.365 1.00 89.88 305 VAL A O 1
ATOM 2351 N N . GLY A 1 306 ? 14.870 5.980 -16.823 1.00 89.88 306 GLY A N 1
ATOM 2352 C CA . GLY A 1 306 ? 14.700 4.671 -16.185 1.00 89.88 306 GLY A CA 1
ATOM 2353 C C . GLY A 1 306 ? 14.175 3.601 -17.149 1.00 89.88 306 GLY A C 1
ATOM 2354 O O . GLY A 1 306 ? 14.719 2.501 -17.200 1.00 89.88 306 GLY A O 1
ATOM 2355 N N . GLN A 1 307 ? 13.195 3.958 -17.979 1.00 91.44 307 GLN A N 1
ATOM 2356 C CA . GLN A 1 307 ? 12.645 3.146 -19.061 1.00 91.44 307 GLN A CA 1
ATOM 2357 C C . GLN A 1 307 ? 13.750 2.701 -20.025 1.00 91.44 307 GLN A C 1
ATOM 2359 O O . GLN A 1 307 ? 13.879 1.506 -20.294 1.00 91.44 307 GLN A O 1
ATOM 2364 N N . PHE A 1 308 ? 14.592 3.626 -20.495 1.00 92.56 308 PHE A N 1
ATOM 2365 C CA . PHE A 1 308 ? 15.722 3.289 -21.364 1.00 92.56 308 PHE A CA 1
ATOM 2366 C C . PHE A 1 308 ? 16.729 2.368 -20.679 1.00 92.56 308 PHE A C 1
ATOM 2368 O O . PHE A 1 308 ? 17.213 1.415 -21.283 1.00 92.56 308 PHE A O 1
ATOM 2375 N N . LEU A 1 309 ? 17.034 2.618 -19.411 1.00 91.81 309 LEU A N 1
ATOM 2376 C CA . LEU A 1 309 ? 17.967 1.791 -18.653 1.00 91.81 309 LEU A CA 1
ATOM 2377 C C . LEU A 1 309 ? 17.421 0.378 -18.377 1.00 91.81 309 LEU A C 1
ATOM 2379 O O . LEU A 1 309 ? 18.215 -0.562 -18.364 1.00 91.81 309 LEU A O 1
ATOM 2383 N N . SER A 1 310 ? 16.104 0.206 -18.199 1.00 90.56 310 SER A N 1
ATOM 2384 C CA . SER A 1 310 ? 15.508 -1.128 -18.015 1.00 90.56 310 SER A CA 1
ATOM 2385 C C . SER A 1 310 ? 15.319 -1.877 -19.336 1.00 90.56 310 SER A C 1
ATOM 2387 O O . SER A 1 310 ? 15.647 -3.063 -19.437 1.00 90.56 310 SER A O 1
ATOM 2389 N N . THR A 1 311 ? 14.812 -1.182 -20.360 1.00 92.38 311 THR A N 1
ATOM 2390 C CA . THR A 1 311 ? 14.322 -1.804 -21.603 1.00 92.38 311 THR A CA 1
ATOM 2391 C C . THR A 1 311 ? 15.243 -1.628 -22.807 1.00 92.38 311 THR A C 1
ATOM 2393 O O . THR A 1 311 ? 15.080 -2.315 -23.809 1.00 92.38 311 THR A O 1
ATOM 2396 N N . GLY A 1 312 ? 16.204 -0.707 -22.763 1.00 93.12 312 GLY A N 1
ATOM 2397 C CA . GLY A 1 312 ? 17.012 -0.311 -23.921 1.00 93.12 312 GLY A CA 1
ATOM 2398 C C . GLY A 1 312 ? 16.283 0.585 -24.930 1.00 93.12 312 GLY A C 1
ATOM 2399 O O . GLY A 1 312 ? 16.829 0.871 -25.995 1.00 93.12 312 GLY A O 1
ATOM 2400 N N . THR A 1 313 ? 15.063 1.033 -24.624 1.00 91.88 313 THR A N 1
ATOM 2401 C CA . THR A 1 313 ? 14.253 1.903 -25.490 1.00 91.88 313 THR A CA 1
ATOM 2402 C C . THR A 1 313 ? 13.668 3.054 -24.685 1.00 91.88 313 THR A C 1
ATOM 2404 O O . THR A 1 313 ? 13.369 2.882 -23.513 1.00 91.88 313 THR A O 1
ATOM 2407 N N . PHE A 1 314 ? 13.511 4.230 -25.289 1.00 92.06 314 PHE A N 1
ATOM 2408 C CA . PHE A 1 314 ? 12.654 5.276 -24.721 1.00 92.06 314 PHE A CA 1
ATOM 2409 C C . PHE A 1 314 ? 11.193 4.984 -25.063 1.00 92.06 314 PHE A C 1
ATOM 2411 O O . PHE A 1 314 ? 10.924 4.247 -26.017 1.00 92.06 314 PHE A O 1
ATOM 2418 N N . TRP A 1 315 ? 10.261 5.606 -24.340 1.00 88.88 315 TRP A N 1
ATOM 2419 C CA . TRP A 1 315 ? 8.843 5.534 -24.686 1.00 88.88 315 TRP A CA 1
ATOM 2420 C C . TRP A 1 315 ? 8.601 5.909 -26.149 1.00 88.88 315 TRP A C 1
ATOM 2422 O O . TRP A 1 315 ? 9.070 6.940 -26.641 1.00 88.88 315 TRP A O 1
ATOM 2432 N N . LYS A 1 316 ? 7.836 5.065 -26.843 1.00 86.31 316 LYS A N 1
ATOM 2433 C CA . LYS A 1 316 ? 7.348 5.329 -28.197 1.00 86.31 316 LYS A CA 1
ATOM 2434 C C . LYS A 1 316 ? 5.947 5.914 -28.082 1.00 86.31 316 LYS A C 1
ATOM 2436 O O . LYS A 1 316 ? 4.993 5.184 -27.833 1.00 86.31 316 LYS A O 1
ATOM 2441 N N . THR A 1 317 ? 5.832 7.224 -28.253 1.00 83.25 317 THR A N 1
ATOM 2442 C CA . THR A 1 317 ? 4.556 7.938 -28.146 1.00 83.25 317 THR A CA 1
ATOM 2443 C C . THR A 1 317 ? 4.042 8.360 -29.518 1.00 83.25 317 THR A C 1
ATOM 2445 O O . THR A 1 317 ? 4.805 8.563 -30.466 1.00 83.25 317 THR A O 1
ATOM 2448 N N . GLU A 1 318 ? 2.726 8.502 -29.629 1.00 80.31 318 GLU A N 1
ATOM 2449 C CA . GLU A 1 318 ? 2.075 9.143 -30.765 1.00 80.31 318 GLU A CA 1
ATOM 2450 C C . GLU A 1 318 ? 1.148 10.246 -30.264 1.00 80.31 318 GLU A C 1
ATOM 2452 O O . GLU A 1 318 ? 0.639 10.187 -29.151 1.00 80.31 318 GLU A O 1
ATOM 2457 N N . THR A 1 319 ? 0.921 11.277 -31.076 1.00 79.88 319 THR A N 1
ATOM 2458 C CA . THR A 1 319 ? -0.024 12.328 -30.695 1.00 79.88 319 THR A CA 1
ATOM 2459 C C . THR A 1 319 ? -1.432 11.753 -30.609 1.00 79.88 319 THR A C 1
ATOM 2461 O O . THR A 1 319 ? -1.998 11.349 -31.630 1.00 79.88 319 THR A O 1
ATOM 2464 N N . CYS A 1 320 ? -2.033 11.810 -29.423 1.00 80.31 320 CYS A N 1
ATOM 2465 C CA . CYS A 1 320 ? -3.455 11.555 -29.252 1.00 80.31 320 CYS A CA 1
ATOM 2466 C C . CYS A 1 320 ? -4.285 12.557 -30.082 1.00 80.31 320 CYS A C 1
ATOM 2468 O O . CYS A 1 320 ? -4.343 13.749 -29.793 1.00 80.31 320 CYS A O 1
ATOM 2470 N N . LYS A 1 321 ? -4.922 12.066 -31.158 1.00 84.31 321 LYS A N 1
ATOM 2471 C CA . LYS A 1 321 ? -5.762 12.861 -32.087 1.00 84.31 321 LYS A CA 1
ATOM 2472 C C . LYS A 1 321 ? -7.226 12.970 -31.648 1.00 84.31 321 LYS A C 1
ATOM 2474 O O . LYS A 1 321 ? -8.030 13.598 -32.336 1.00 84.31 321 LYS A O 1
ATOM 2479 N N . GLY A 1 322 ? -7.587 12.287 -30.564 1.00 84.38 322 GLY A N 1
ATOM 2480 C CA . GLY A 1 322 ? -8.922 12.320 -29.976 1.00 84.38 322 GLY A CA 1
ATOM 2481 C C . GLY A 1 322 ? -9.133 13.532 -29.060 1.00 84.38 322 GLY A C 1
ATOM 2482 O O . GLY A 1 322 ? -8.250 14.372 -28.928 1.00 84.38 322 GLY A O 1
ATOM 2483 N N . PRO A 1 323 ? -10.294 13.616 -28.388 1.00 83.62 323 PRO A N 1
ATOM 2484 C CA . PRO A 1 323 ? -10.552 14.651 -27.381 1.00 83.62 323 PRO A CA 1
ATOM 2485 C C . PRO A 1 323 ? -9.734 14.453 -26.095 1.00 83.62 323 PRO A C 1
ATOM 2487 O O . PRO A 1 323 ? -9.752 15.316 -25.225 1.00 83.62 323 PRO A O 1
ATOM 2490 N N . GLN A 1 324 ? -9.076 13.300 -25.951 1.00 75.50 324 GLN A N 1
ATOM 2491 C CA . GLN A 1 324 ? -8.166 13.029 -24.849 1.00 75.50 324 GLN A CA 1
ATOM 2492 C C . GLN A 1 324 ? -6.797 13.606 -25.183 1.00 75.50 324 GLN A C 1
ATOM 2494 O O . GLN A 1 324 ? -6.308 13.444 -26.301 1.00 75.50 324 GLN A O 1
ATOM 2499 N N . HIS A 1 325 ? -6.192 14.256 -24.201 1.00 68.44 325 HIS A N 1
ATOM 2500 C CA . HIS A 1 325 ? -4.824 14.731 -24.284 1.00 68.44 325 HIS A CA 1
ATOM 2501 C C . HIS A 1 325 ? -3.940 13.796 -23.466 1.00 68.44 325 HIS A C 1
ATOM 2503 O O . HIS A 1 325 ? -4.303 13.394 -22.356 1.00 68.44 325 HIS A O 1
ATOM 2509 N N . ASP A 1 326 ? -2.791 13.439 -24.031 1.00 64.25 326 ASP A N 1
ATOM 2510 C CA . ASP A 1 326 ? -1.737 12.841 -23.228 1.00 64.25 326 ASP A CA 1
ATOM 2511 C C . ASP A 1 326 ? -1.192 13.866 -22.233 1.00 64.25 326 ASP A C 1
ATOM 2513 O O . ASP A 1 326 ? -1.405 15.067 -22.382 1.00 64.25 326 ASP A O 1
ATOM 2517 N N . ASN A 1 327 ? -0.528 13.349 -21.209 1.00 63.84 327 ASN A N 1
ATOM 2518 C CA . ASN A 1 327 ? 0.144 14.100 -20.161 1.00 63.84 327 ASN A CA 1
ATOM 2519 C C . ASN A 1 327 ? 1.358 14.856 -20.764 1.00 63.84 327 ASN A C 1
ATOM 2521 O O . ASN A 1 327 ? 2.346 14.180 -21.015 1.00 63.84 327 ASN A O 1
ATOM 2525 N N . PRO A 1 328 ? 1.327 16.173 -21.068 1.00 50.75 328 PRO A N 1
ATOM 2526 C CA . PRO A 1 328 ? 2.388 16.868 -21.819 1.00 50.75 328 PRO A CA 1
ATOM 2527 C C . PRO A 1 328 ? 3.816 16.825 -21.245 1.00 50.75 328 PRO A C 1
ATOM 2529 O O . PRO A 1 328 ? 4.006 16.816 -20.006 1.00 50.75 328 PRO A O 1
#

Radius of gyration: 28.67 Å; Cα contacts (8 Å, |Δi|>4): 587; chains: 1; bounding box: 56×44×124 Å

Mean predicted aligned error: 8.65 Å

Solvent-accessible surface area (backbone atoms only — not comparable to full-atom values): 18017 Å² total; per-residue (Å²): 141,85,85,82,90,70,72,71,62,60,57,53,56,54,52,53,52,51,53,52,54,48,50,69,74,66,47,83,70,80,75,73,71,76,73,56,80,92,53,67,81,55,71,46,74,65,54,72,78,55,88,78,82,84,80,52,71,60,47,55,50,100,85,69,45,70,88,63,46,71,46,81,75,42,50,59,51,39,32,52,13,37,9,43,53,55,19,20,35,39,39,68,44,86,70,9,38,69,66,12,38,37,53,46,80,67,22,57,85,43,16,65,61,39,58,66,34,29,55,70,71,44,86,89,28,60,41,56,47,55,24,63,92,71,40,78,58,32,74,44,98,80,58,72,36,46,54,84,44,36,50,51,56,52,50,33,42,36,59,73,39,37,31,37,37,28,38,28,34,42,37,38,39,60,62,21,66,69,44,90,55,60,86,49,66,40,52,44,64,62,33,39,54,48,35,52,52,49,52,55,48,49,33,51,53,43,4,52,19,36,81,28,89,86,46,32,50,60,39,82,33,76,49,74,67,55,29,51,54,37,29,30,72,38,20,31,18,30,35,33,26,33,39,26,23,38,60,71,61,28,29,23,46,72,90,39,55,65,56,52,73,67,46,50,54,53,37,52,52,49,42,46,72,75,36,38,75,46,70,46,78,41,36,87,27,57,23,56,80,36,80,53,80,67,55,44,63,66,48,21,52,55,45,40,50,48,28,25,72,64,23,70,40,64,85,87,82,77,84,60,86,60,97,55,74,74,61,103

Sequence (328 aa):
MAGRTYRRRKNITITSLLLLVLATILGPTPSSAATDWWTPTARPTPDAQVNVTGAPFTGTNSAGEVKGFIDAHNHLFSNEAFGGRLICGKVFSEAGVADALKDCPEHYPDGSLALFDYITHGGDGKHDPTGWPTFKDWPAYDSMTHQADYYAWVERAWRGGQRVLVNDLVTNGMICSIYPFKDRSCDEMTSIRLQARMTYDLQAFVDKMYGGTGKGWFRIVTDSAQARQVIQQGKLAVVLGVETSEPFGCKQILDIGQCSKADIDKGLDELYGLGVRSMFLCHKFDNALCGVRFDEGGLGTAINVGQFLSTGTFWKTETCKGPQHDNP

Secondary structure (DSSP, 8-state):
------HHHHHHHHHHHHHHHHHHHSS---------TTS-SS--SS-------SPPP-S--TTS----EEEEEE-TTGGGSTTTTSSBS-S--TT-HHHHS---GGGTTTSTT-HHHHHHH-TT-------TTT-SS-S-SS-SSB----HHHHHHHHHHTEEEEEEEEEE-HHHHHH-S--SS---HHHHHHHHHHHHHHHHHHHHHHTTSTT-SSEEEESSHHHHHHHHHTTPEEEEEEEEESSGGG--EETTEE---HHHHHHHHHHHHHHTB---BS--SS--SS---PPPPHHHHHHHHHHHHHHHSS--------SSPPP--

Nearest PDB structures (foldseek):
  3ly0-assembly1_A  TM=6.878E-01  e=1.551E-01  Cereibacter sphaeroides 2.4.1
  6p8v-assembly1_A  TM=3.044E-01  e=2.597E+00  Escherichia coli MS 115-1
  6n2f-assembly1_A  TM=2.443E-01  e=9.674E+00  Arabidopsis thaliana

pLDDT: mean 88.87, std 13.26, range [39.91, 98.88]